Protein AF-A0AAD8RP56-F1 (afdb_monomer)

Solvent-accessible surface area (backbone atoms only — not comparable to full-atom values): 13093 Å² total; per-residue (Å²): 133,79,89,81,84,91,83,83,88,80,90,78,86,81,77,76,90,73,77,86,80,65,98,59,97,65,78,77,67,51,68,39,52,50,50,51,55,50,50,49,55,48,22,74,77,66,72,52,70,67,83,68,51,62,79,43,30,86,64,55,74,69,55,51,44,52,49,52,51,41,43,48,49,50,60,72,70,41,79,78,68,67,79,43,49,61,50,44,40,50,52,47,50,63,56,48,66,86,56,59,68,69,38,55,51,18,52,29,59,72,42,62,29,63,74,69,68,62,69,57,75,80,71,77,66,72,59,92,63,76,65,93,86,70,88,72,68,73,91,65,80,54,76,51,80,92,30,55,55,100,78,88,54,68,60,64,73,73,70,43,88,86,32,73,75,43,38,73,55,49,59,68,69,59,54,51,46,54,50,50,26,51,53,24,51,75,71,65,36,55,69,63,24,50,54,45,48,56,52,36,46,73,72,72,48,81,133

pLDDT: mean 74.87, std 18.57, range [26.27, 95.69]

Sequence (207 aa):
MGNILRSQKKQQQQQKPQEPVDPHGLKPATPAIAALTRDLRSFESSSVVPEGLGQHVTSSKQEQITWYKYMSEAYRTTAPSPRTPAEAAQLVATALNWIPRVDLEGIFEFYNFPTTSLPAASSNHLLTSLPAGVQFVLNTLPVYVNCIGDGDGFTAYVAIRDDPRELANVPQEVYEMLTARTKARIRRDYWSADTLRSTLEKSGYKY

Nearest PDB structures (foldseek):
  7p3q-assembly1_A  TM=6.015E-01  e=2.702E+00  Streptomyces coelicolor A3(2)

Secondary structure (DSSP, 8-state):
----------------------SS--PPPPHHHHHHHHHHHHHHHH-PPPTTGGGT-SS-HHHHHHHHHHHHHHHHH-SSPP-SHHHHHHHHHHHTTTS-HHHHHHHHHHHT--------TTTT---SSPPTT-----S-----GGGB-SSS-B-----TTT-HHHHTTS-HHHHHHHHHHHHHHHTT-HHHHHHHHHHHHHTT---

Foldseek 3Di:
DDDDDDDDDDDDDDDDPDDPPDPDPQDPQDQLNVVLVVQLVVCVVPLAHDPCLVVQAPDDRVVVSVLSVLLNVLQVPDPPHDRALASSLVSSCVSPVPDDPSSSVSSCVVSVRPPPCVVVVPPPPPVVDDPPPDLFDDPDFDFDPVQDDPPDDGDTDDDLPVDVVRVVRDPPVLVVLVVVLVVCVVVVVVVSNVVSQVVCVVVVHDD

Radius of gyration: 28.86 Å; Cα contacts (8 Å, |Δi|>4): 147; chains: 1; bounding box: 99×61×57 Å

Mean predicted aligned error: 18.91 Å

Organism: Lolium multiflorum (NCBI:txid4521)

Structure (mmCIF, N/CA/C/O backbone):
data_AF-A0AAD8RP56-F1
#
_entry.id   AF-A0AAD8RP56-F1
#
loop_
_atom_site.group_PDB
_atom_site.id
_atom_site.type_symbol
_atom_site.label_atom_id
_atom_site.label_alt_id
_atom_site.label_comp_id
_atom_site.label_asym_id
_atom_site.label_entity_id
_atom_site.label_seq_id
_atom_site.pdbx_PDB_ins_code
_atom_site.Cartn_x
_atom_site.Cartn_y
_atom_site.Cartn_z
_atom_site.occupancy
_atom_site.B_iso_or_equiv
_atom_site.auth_seq_id
_atom_site.auth_comp_id
_atom_site.auth_asym_id
_atom_site.auth_atom_id
_atom_site.pdbx_PDB_model_num
ATOM 1 N N . MET A 1 1 ? -72.199 -37.291 29.208 1.00 41.03 1 MET A N 1
ATOM 2 C CA . MET A 1 1 ? -70.930 -37.318 28.450 1.00 41.03 1 MET A CA 1
ATOM 3 C C . MET A 1 1 ? -70.275 -35.948 28.609 1.00 41.03 1 MET A C 1
ATOM 5 O O . MET A 1 1 ? -70.928 -34.986 28.242 1.00 41.03 1 MET A O 1
ATOM 9 N N . GLY A 1 2 ? -69.098 -35.899 29.256 1.00 41.28 2 GLY A N 1
ATOM 10 C CA . GLY A 1 2 ? -68.129 -34.786 29.442 1.00 41.28 2 GLY A CA 1
ATOM 11 C C . GLY A 1 2 ? -68.646 -33.336 29.534 1.00 41.28 2 GLY A C 1
ATOM 12 O O . GLY A 1 2 ? -69.136 -32.813 28.547 1.00 41.28 2 GLY A O 1
ATOM 13 N N . ASN A 1 3 ? -68.625 -32.636 30.680 1.00 31.86 3 ASN A N 1
ATOM 14 C CA . ASN A 1 3 ? -67.461 -32.009 31.356 1.00 31.86 3 ASN A CA 1
ATOM 15 C C . ASN A 1 3 ? -66.572 -31.193 30.377 1.00 31.86 3 ASN A C 1
ATOM 17 O O . ASN A 1 3 ? -66.191 -31.733 29.353 1.00 31.86 3 ASN A O 1
ATOM 21 N N . ILE A 1 4 ? -66.109 -29.952 30.601 1.00 39.09 4 ILE A N 1
ATOM 22 C CA . ILE A 1 4 ? -65.989 -29.091 31.790 1.00 39.09 4 ILE A CA 1
ATOM 23 C C . ILE A 1 4 ? -65.403 -27.719 31.333 1.00 39.09 4 ILE A C 1
ATOM 25 O O . ILE A 1 4 ? -64.655 -27.681 30.364 1.00 39.09 4 ILE A O 1
ATOM 29 N N . LEU A 1 5 ? -65.705 -26.653 32.095 1.00 42.03 5 LEU A N 1
ATOM 30 C CA . LEU A 1 5 ? -65.002 -25.356 32.301 1.00 42.03 5 LEU A CA 1
ATOM 31 C C . LEU A 1 5 ? -64.728 -24.410 31.097 1.00 42.03 5 LEU A C 1
ATOM 33 O O . LEU A 1 5 ? -64.086 -24.772 30.126 1.00 42.03 5 LEU A O 1
ATOM 37 N N . ARG A 1 6 ? -65.244 -23.166 31.074 1.00 38.06 6 ARG A N 1
ATOM 38 C CA . ARG A 1 6 ? -64.941 -21.958 31.900 1.00 38.06 6 ARG A CA 1
ATOM 39 C C . ARG A 1 6 ? -63.588 -21.308 31.546 1.00 38.06 6 ARG A C 1
ATOM 41 O O . ARG A 1 6 ? -62.567 -21.934 31.772 1.00 38.06 6 ARG A O 1
ATOM 48 N N . SER A 1 7 ? -63.615 -20.039 31.099 1.00 40.84 7 SER A N 1
ATOM 49 C CA . SER A 1 7 ? -62.738 -18.892 31.477 1.00 40.84 7 SER A CA 1
ATOM 50 C C . SER A 1 7 ? -62.716 -17.849 30.334 1.00 40.84 7 SER A C 1
ATOM 52 O O . SER A 1 7 ? -62.292 -18.153 29.229 1.00 40.84 7 SER A O 1
ATOM 54 N N . GLN A 1 8 ? -63.414 -16.712 30.430 1.00 38.44 8 GLN A N 1
ATOM 55 C CA . GLN A 1 8 ? -62.940 -15.411 30.946 1.00 38.44 8 GLN A CA 1
ATOM 56 C C . GLN A 1 8 ? -61.656 -14.843 30.298 1.00 38.44 8 GLN A C 1
ATOM 58 O O . GLN A 1 8 ? -60.549 -15.261 30.606 1.00 38.44 8 GLN A O 1
ATOM 63 N N . LYS A 1 9 ? -61.875 -13.781 29.501 1.00 38.38 9 LYS A N 1
ATOM 64 C CA . LYS A 1 9 ? -61.168 -12.481 29.485 1.00 38.38 9 LYS A CA 1
ATOM 65 C C . LYS A 1 9 ? -59.629 -12.480 29.409 1.00 38.38 9 LYS A C 1
ATOM 67 O O . LYS A 1 9 ? -58.958 -12.688 30.413 1.00 38.38 9 LYS A O 1
ATOM 72 N N . LYS A 1 10 ? -59.096 -11.918 28.318 1.00 32.97 10 LYS A N 1
ATOM 73 C CA . LYS A 1 10 ? -58.404 -10.610 28.346 1.00 32.97 10 LYS A CA 1
ATOM 74 C C . LYS A 1 10 ? -58.020 -10.140 26.943 1.00 32.97 10 LYS A C 1
ATOM 76 O O . LYS A 1 10 ? -57.665 -10.932 26.082 1.00 32.97 10 LYS A O 1
ATOM 81 N N . GLN A 1 11 ? -58.104 -8.823 26.777 1.00 40.31 11 GLN A N 1
ATOM 82 C CA . GLN A 1 11 ? -57.548 -8.041 25.678 1.00 40.31 11 GLN A CA 1
ATOM 83 C C . GLN A 1 11 ? -56.113 -8.468 25.349 1.00 40.31 11 GLN A C 1
ATOM 85 O O . GLN A 1 11 ? -55.275 -8.533 26.246 1.00 40.31 11 GLN A O 1
ATOM 90 N N . GLN A 1 12 ? -55.824 -8.641 24.062 1.00 37.81 12 GLN A N 1
ATOM 91 C CA . GLN A 1 12 ? -54.472 -8.516 23.531 1.00 37.81 12 GLN A CA 1
ATOM 92 C C . GLN A 1 12 ? -54.442 -7.335 22.565 1.00 37.81 12 GLN A C 1
ATOM 94 O O . GLN A 1 12 ? -54.841 -7.419 21.408 1.00 37.81 12 GLN A O 1
ATOM 99 N N . GLN A 1 13 ? -53.984 -6.204 23.100 1.00 37.12 13 GLN A N 1
ATOM 100 C CA . GLN A 1 13 ? -53.127 -5.298 22.351 1.00 37.12 13 GLN A CA 1
ATOM 101 C C . GLN A 1 13 ? -51.798 -6.029 22.123 1.00 37.12 13 GLN A C 1
ATOM 103 O O . GLN A 1 13 ? -51.123 -6.373 23.088 1.00 37.12 13 GLN A O 1
ATOM 108 N N . GLN A 1 14 ? -51.418 -6.233 20.865 1.00 36.50 14 GLN A N 1
ATOM 109 C CA . GLN A 1 14 ? -50.040 -6.528 20.464 1.00 36.50 14 GLN A CA 1
ATOM 110 C C . GLN A 1 14 ? -49.659 -5.400 19.491 1.00 36.50 14 GLN A C 1
ATOM 112 O O . GLN A 1 14 ? -50.139 -5.350 18.365 1.00 36.50 14 GLN A O 1
ATOM 117 N N . GLN A 1 15 ? -49.173 -4.269 20.001 1.00 31.55 15 GLN A N 1
ATOM 118 C CA . GLN A 1 15 ? -47.756 -3.983 20.260 1.00 31.55 15 GLN A CA 1
ATOM 119 C C . GLN A 1 15 ? -46.893 -4.101 18.997 1.00 31.55 15 GLN A C 1
ATOM 121 O O . GLN A 1 15 ? -46.341 -5.144 18.664 1.00 31.55 15 GLN A O 1
ATOM 126 N N . LYS A 1 16 ? -46.790 -2.947 18.325 1.00 26.27 16 LYS A N 1
ATOM 127 C CA . LYS A 1 16 ? -45.667 -2.515 17.489 1.00 26.27 16 LYS A CA 1
ATOM 128 C C . LYS A 1 16 ? -44.353 -2.827 18.239 1.00 26.27 16 LYS A C 1
ATOM 130 O O . LYS A 1 16 ? -44.318 -2.539 19.438 1.00 26.27 16 LYS A O 1
ATOM 135 N N . PRO A 1 17 ? -43.308 -3.390 17.604 1.00 30.20 17 PRO A N 1
ATOM 136 C CA . PRO A 1 17 ? -42.043 -3.646 18.286 1.00 30.20 17 PRO A CA 1
ATOM 137 C C . PRO A 1 17 ? -41.517 -2.339 18.875 1.00 30.20 17 PRO A C 1
ATOM 139 O O . PRO A 1 17 ? -41.254 -1.383 18.146 1.00 30.20 17 PRO A O 1
ATOM 142 N N . GLN A 1 18 ? -41.471 -2.280 20.204 1.00 31.70 18 GLN A N 1
ATOM 143 C CA . GLN A 1 18 ? -40.883 -1.170 20.928 1.00 31.70 18 GLN A CA 1
ATOM 144 C C . GLN A 1 18 ? -39.368 -1.304 20.833 1.00 31.70 18 GLN A C 1
ATOM 146 O O . GLN A 1 18 ? -38.808 -2.338 21.196 1.00 31.70 18 GLN A O 1
ATOM 151 N N . GLU A 1 19 ? -38.725 -0.247 20.346 1.00 37.66 19 GLU A N 1
ATOM 152 C CA . GLU A 1 19 ? -37.324 0.020 20.642 1.00 37.66 19 GLU A CA 1
ATOM 153 C C . GLU A 1 19 ? -37.125 -0.029 22.166 1.00 37.66 19 GLU A C 1
ATOM 155 O O . GLU A 1 19 ? -37.878 0.626 22.899 1.00 37.66 19 GLU A O 1
ATOM 160 N N . PRO A 1 20 ? -36.129 -0.772 22.671 1.00 41.91 20 PRO A N 1
ATOM 161 C CA . PRO A 1 20 ? -35.699 -0.620 24.044 1.00 41.91 20 PRO A CA 1
ATOM 162 C C . PRO A 1 20 ? -34.914 0.691 24.135 1.00 41.91 20 PRO A C 1
ATOM 164 O O . PRO A 1 20 ? -33.742 0.775 23.773 1.00 41.91 20 PRO A O 1
ATOM 167 N N . VAL A 1 21 ? -35.605 1.743 24.569 1.00 38.19 21 VAL A N 1
ATOM 168 C CA . VAL A 1 21 ? -34.989 2.990 25.020 1.00 38.19 21 VAL A CA 1
ATOM 169 C C . VAL A 1 21 ? -34.522 2.758 26.453 1.00 38.19 21 VAL A C 1
ATOM 171 O O . VAL A 1 21 ? -35.320 2.802 27.389 1.00 38.19 21 VAL A O 1
ATOM 174 N N . ASP A 1 22 ? -33.231 2.478 26.616 1.00 39.41 22 ASP A N 1
ATOM 175 C CA . ASP A 1 22 ? -32.594 2.420 27.929 1.00 39.41 22 ASP A CA 1
ATOM 176 C C . ASP A 1 22 ? -32.480 3.835 28.550 1.00 39.41 22 ASP A C 1
ATOM 178 O O . ASP A 1 22 ? -32.198 4.801 27.831 1.00 39.41 22 ASP A O 1
ATOM 182 N N . PRO A 1 23 ? -32.642 4.009 29.882 1.00 41.69 23 PRO A N 1
ATOM 183 C CA . PRO A 1 23 ? -32.719 5.325 30.545 1.00 41.69 23 PRO A CA 1
ATOM 184 C C . PRO A 1 23 ? -31.377 6.061 30.707 1.00 41.69 23 PRO A C 1
ATOM 186 O O . PRO A 1 23 ? -31.301 7.085 31.389 1.00 41.69 23 PRO A O 1
ATOM 189 N N . HIS A 1 24 ? -30.305 5.566 30.096 1.00 39.38 24 HIS A N 1
ATOM 190 C CA . HIS A 1 24 ? -28.986 6.187 30.124 1.00 39.38 24 HIS A CA 1
ATOM 191 C C . HIS A 1 24 ? -28.468 6.230 28.690 1.00 39.38 24 HIS A C 1
ATOM 193 O O . HIS A 1 24 ? -28.235 5.180 28.107 1.00 39.38 24 HIS A O 1
ATOM 199 N N . GLY A 1 25 ? -28.333 7.433 28.118 1.00 40.22 25 GLY A N 1
ATOM 200 C CA . GLY A 1 25 ? -28.045 7.709 26.701 1.00 40.22 25 GLY A CA 1
ATOM 201 C C . GLY A 1 25 ? -26.708 7.185 26.157 1.00 40.22 25 GLY A C 1
ATOM 202 O O . GLY A 1 25 ? -25.882 7.952 25.667 1.00 40.22 25 GLY A O 1
ATOM 203 N N . LEU A 1 26 ? -26.508 5.873 26.196 1.00 43.22 26 LEU A N 1
ATOM 204 C CA . LEU A 1 26 ? -25.446 5.138 25.536 1.00 43.22 26 LEU A CA 1
ATOM 205 C C . LEU A 1 26 ? -26.089 4.416 24.354 1.00 43.22 26 LEU A C 1
ATOM 207 O O . LEU A 1 26 ? -26.796 3.429 24.526 1.00 43.22 26 LEU A O 1
ATOM 211 N N . LYS A 1 27 ? -25.874 4.939 23.141 1.00 49.47 27 LYS A N 1
ATOM 212 C CA . LYS A 1 27 ? -26.237 4.227 21.908 1.00 49.47 27 LYS A CA 1
ATOM 213 C C . LYS A 1 27 ? -25.67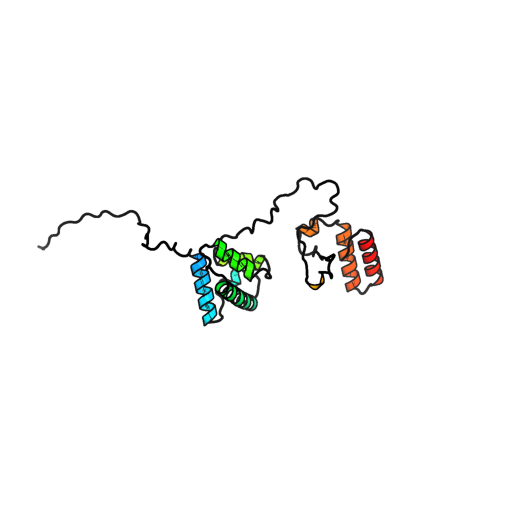0 2.798 21.987 1.00 49.47 27 LYS A C 1
ATOM 215 O O . LYS A 1 27 ? -24.493 2.670 22.341 1.00 49.47 27 LYS A O 1
ATOM 220 N N . PRO A 1 28 ? -26.447 1.748 21.666 1.00 49.16 28 PRO A N 1
ATOM 221 C CA . PRO A 1 28 ? -25.920 0.391 21.638 1.00 49.16 28 PRO A CA 1
ATOM 222 C C . PRO A 1 28 ? -24.724 0.349 20.687 1.00 49.16 28 PRO A C 1
ATOM 224 O O . PRO A 1 28 ? -24.779 0.895 19.581 1.00 49.16 28 PRO A O 1
ATOM 227 N N . ALA A 1 29 ? -23.623 -0.253 21.141 1.00 54.06 29 ALA A N 1
ATOM 228 C CA . ALA A 1 29 ? -22.445 -0.438 20.310 1.00 54.06 29 ALA A CA 1
ATOM 229 C C . ALA A 1 29 ? -22.870 -1.154 19.024 1.00 54.06 29 ALA A C 1
ATOM 231 O O . ALA A 1 29 ? -23.445 -2.243 19.069 1.00 54.06 29 ALA A O 1
ATOM 232 N N . THR A 1 30 ? -22.621 -0.512 17.883 1.00 69.75 30 THR A N 1
ATOM 233 C CA . THR A 1 30 ? -22.960 -1.068 16.569 1.00 69.75 30 THR A CA 1
ATOM 234 C C . THR A 1 30 ? -22.355 -2.478 16.461 1.00 69.75 30 THR A C 1
ATOM 236 O O . THR A 1 30 ? -21.195 -2.643 16.853 1.00 69.75 30 THR A O 1
ATOM 239 N N . PRO A 1 31 ? -23.079 -3.498 15.954 1.00 79.94 31 PRO A N 1
ATOM 240 C CA . PRO A 1 31 ? -22.646 -4.903 15.981 1.00 79.94 31 PRO A CA 1
ATOM 241 C C . PRO A 1 31 ? -21.222 -5.145 15.451 1.00 79.94 31 PRO A C 1
ATOM 243 O O . PRO A 1 31 ? -20.513 -5.988 15.996 1.00 79.94 31 PRO A O 1
ATOM 246 N N . ALA A 1 32 ? -20.775 -4.355 14.469 1.00 80.81 32 ALA A N 1
ATOM 247 C CA . ALA A 1 32 ? -19.405 -4.345 13.947 1.00 80.81 32 ALA A CA 1
ATOM 248 C C . ALA A 1 32 ? -18.335 -4.049 15.023 1.00 80.81 32 ALA A C 1
ATOM 250 O O . ALA A 1 32 ? -17.360 -4.783 15.172 1.00 80.81 32 ALA A O 1
ATOM 251 N N . ILE A 1 33 ? -18.547 -3.009 15.838 1.00 84.06 33 ILE A N 1
ATOM 252 C CA . ILE A 1 33 ? -17.626 -2.611 16.919 1.00 84.06 33 ILE A CA 1
ATOM 253 C C . ILE A 1 33 ? -17.611 -3.680 18.016 1.00 84.06 33 ILE A C 1
ATOM 255 O O . ILE A 1 33 ? -16.560 -4.005 18.569 1.00 84.06 33 ILE A O 1
ATOM 259 N N . ALA A 1 34 ? -18.780 -4.249 18.322 1.00 84.94 34 ALA A N 1
ATOM 260 C CA . ALA A 1 34 ? -18.904 -5.312 19.311 1.00 84.94 34 ALA A CA 1
ATOM 261 C C . ALA A 1 34 ? -18.179 -6.594 18.866 1.00 84.94 34 ALA A C 1
ATOM 263 O O . ALA A 1 34 ? -17.552 -7.248 19.698 1.00 84.94 34 ALA A O 1
ATOM 264 N N . ALA A 1 35 ? -18.232 -6.936 17.573 1.00 86.69 35 ALA A N 1
ATOM 265 C CA . ALA A 1 35 ? -17.484 -8.054 17.002 1.00 86.69 35 ALA A CA 1
ATOM 266 C C . ALA A 1 35 ? -15.971 -7.839 17.120 1.00 86.69 35 ALA A C 1
ATOM 268 O O . ALA A 1 35 ? -15.295 -8.666 17.725 1.00 86.69 35 ALA A O 1
ATOM 269 N N . LEU A 1 36 ? -15.463 -6.686 16.674 1.00 87.19 36 LEU A N 1
ATOM 270 C CA . LEU A 1 36 ? -14.040 -6.362 16.787 1.00 87.19 36 LEU A CA 1
ATOM 271 C C . LEU A 1 36 ? -13.556 -6.368 18.244 1.00 87.19 36 LEU A C 1
ATOM 273 O O . LEU A 1 36 ? -12.534 -6.966 18.563 1.00 87.19 36 LEU A O 1
ATOM 277 N N . THR A 1 37 ? -14.310 -5.754 19.156 1.00 87.19 37 THR A N 1
ATOM 278 C CA . THR A 1 37 ? -13.936 -5.701 20.580 1.00 87.19 37 THR A CA 1
ATOM 279 C C . THR A 1 37 ? -13.903 -7.095 21.214 1.00 87.19 37 THR A C 1
ATOM 281 O O . THR A 1 37 ? -13.049 -7.382 22.054 1.00 87.19 37 THR A O 1
ATOM 284 N N . ARG A 1 38 ? -14.832 -7.976 20.822 1.00 87.88 38 ARG A N 1
ATOM 285 C CA . ARG A 1 38 ? -14.864 -9.372 21.274 1.00 87.88 38 ARG A CA 1
ATOM 286 C C . ARG A 1 38 ? -13.629 -10.126 20.797 1.00 87.88 38 ARG A C 1
ATOM 288 O O . ARG A 1 38 ? -13.004 -10.815 21.600 1.00 87.88 38 ARG A O 1
ATOM 295 N N . ASP A 1 39 ? -13.274 -9.961 19.531 1.00 89.44 39 ASP A N 1
ATOM 296 C CA . ASP A 1 39 ? -12.161 -10.676 18.915 1.00 89.44 39 ASP A CA 1
ATOM 297 C C . ASP A 1 39 ? -10.814 -10.173 19.445 1.00 89.44 39 ASP A C 1
ATOM 299 O O . ASP A 1 39 ? -9.946 -10.987 19.749 1.00 89.44 39 ASP A O 1
ATOM 303 N N . LEU A 1 40 ? -10.662 -8.863 19.680 1.00 88.88 40 LEU A N 1
ATOM 304 C CA . LEU A 1 40 ? -9.487 -8.297 20.355 1.00 88.88 40 LEU A CA 1
ATOM 305 C C . LEU A 1 40 ? -9.331 -8.849 21.779 1.00 88.88 40 LEU A C 1
ATOM 307 O O . LEU A 1 40 ? -8.240 -9.266 22.159 1.00 88.88 40 LEU A O 1
ATOM 311 N N . ARG A 1 41 ? -10.420 -8.934 22.553 1.00 87.25 41 ARG A N 1
ATOM 312 C CA . ARG A 1 41 ? -10.391 -9.523 23.904 1.00 87.25 41 ARG A CA 1
ATOM 313 C C . ARG A 1 41 ? -10.060 -11.017 23.878 1.00 87.25 41 ARG A C 1
ATOM 315 O O . ARG A 1 41 ? -9.305 -11.501 24.716 1.00 87.25 41 ARG A O 1
ATOM 322 N N . SER A 1 42 ? -10.630 -11.755 22.926 1.00 87.12 42 SER A N 1
ATOM 323 C CA . SER A 1 42 ? -10.320 -13.173 22.722 1.00 87.12 42 SER A CA 1
ATOM 324 C C . SER A 1 42 ? -8.843 -13.364 22.371 1.00 87.12 42 SER A C 1
ATOM 326 O O . SER A 1 42 ? -8.180 -14.254 22.908 1.00 87.12 42 SER A O 1
ATOM 328 N N . PHE A 1 43 ? -8.304 -12.489 21.523 1.00 89.69 43 PHE A N 1
ATOM 329 C CA . PHE A 1 43 ? -6.900 -12.483 21.141 1.00 89.69 43 PHE A CA 1
ATOM 330 C C . PHE A 1 43 ? -5.973 -12.164 22.320 1.00 89.69 43 PHE A C 1
ATOM 332 O O . PHE A 1 43 ? -4.966 -12.840 22.481 1.00 89.69 43 PHE A O 1
ATOM 339 N N . GLU A 1 44 ? -6.313 -11.220 23.200 1.00 85.44 44 GLU A N 1
ATOM 340 C CA . GLU A 1 44 ? -5.513 -10.959 24.409 1.00 85.44 44 GLU A CA 1
ATOM 341 C C . GLU A 1 44 ? -5.388 -12.201 25.306 1.00 85.44 44 GLU A C 1
ATOM 343 O O . GLU A 1 44 ? -4.338 -12.434 25.901 1.00 85.44 44 GLU A O 1
ATOM 348 N N . SER A 1 45 ? -6.436 -13.029 25.372 1.00 83.50 45 SER A N 1
ATOM 349 C CA . SER A 1 45 ? -6.431 -14.247 26.187 1.00 83.50 45 SER A CA 1
ATOM 350 C C . SER A 1 45 ? -5.788 -15.457 25.505 1.00 83.50 45 SER A C 1
ATOM 352 O O . SER A 1 45 ? -5.273 -16.327 26.203 1.00 83.50 45 SER A O 1
ATOM 354 N N . SER A 1 46 ? -5.871 -15.572 24.177 1.00 85.62 46 SER A N 1
ATOM 355 C CA . SER A 1 46 ? -5.503 -16.797 23.441 1.00 85.62 46 SER A CA 1
ATOM 356 C C . SER A 1 46 ? -4.374 -16.609 22.427 1.00 85.62 46 SER A C 1
ATOM 358 O O . SER A 1 46 ? -3.782 -17.585 21.979 1.00 85.62 46 SER A O 1
ATOM 360 N N . SER A 1 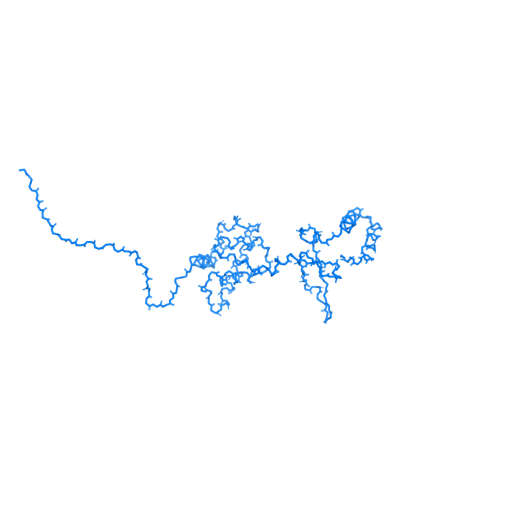47 ? -4.070 -15.366 22.049 1.00 82.69 47 SER A N 1
ATOM 361 C CA . SER A 1 47 ? -3.224 -15.000 20.903 1.00 82.69 47 SER A CA 1
ATOM 362 C C . SER A 1 47 ? -3.659 -15.642 19.575 1.00 82.69 47 SER A C 1
ATOM 364 O O . SER A 1 47 ? -2.854 -15.774 18.652 1.00 82.69 47 SER A O 1
ATOM 366 N N . VAL A 1 48 ? -4.932 -16.037 19.459 1.00 82.94 48 VAL A N 1
ATOM 367 C CA . VAL A 1 48 ? -5.513 -16.629 18.249 1.00 82.94 48 VAL A CA 1
ATOM 368 C C . VAL A 1 48 ? -6.349 -15.587 17.513 1.00 82.94 48 VAL A C 1
ATOM 370 O O . VAL A 1 48 ? -7.198 -14.925 18.107 1.00 82.94 48 VAL A O 1
ATOM 373 N N . VAL A 1 49 ? -6.105 -15.453 16.208 1.00 88.44 49 VAL A N 1
ATOM 374 C CA . VAL A 1 49 ? -6.903 -14.608 15.306 1.00 88.44 49 VAL A CA 1
ATOM 375 C C . VAL A 1 49 ? -8.151 -15.354 14.805 1.00 88.44 49 VAL A C 1
ATOM 377 O O . VAL A 1 49 ? -8.103 -16.582 14.687 1.00 88.44 49 VAL A O 1
ATOM 380 N N . PRO A 1 50 ? -9.258 -14.656 14.487 1.00 86.81 50 PRO A N 1
ATOM 381 C CA . PRO A 1 50 ? -10.484 -15.265 13.973 1.00 86.81 50 PRO A CA 1
ATOM 382 C C . PRO A 1 50 ? -10.256 -16.070 12.691 1.00 86.81 50 PRO A C 1
ATOM 384 O O . PRO A 1 50 ? -9.624 -15.594 11.750 1.00 86.81 50 PRO A O 1
ATOM 387 N N . GLU A 1 51 ? -10.817 -17.281 12.628 1.00 79.81 51 GLU A N 1
ATOM 388 C CA . GLU A 1 51 ? -10.598 -18.217 11.512 1.00 79.81 51 GLU A CA 1
ATOM 389 C C . GLU A 1 51 ? -11.108 -17.698 10.160 1.00 79.81 51 GLU A C 1
ATOM 391 O O . GLU A 1 51 ? -10.556 -18.047 9.118 1.00 79.81 51 GLU A O 1
ATOM 396 N N . GLY A 1 52 ? -12.129 -16.838 10.169 1.00 81.81 52 GLY A N 1
ATOM 397 C CA . GLY A 1 52 ? -12.693 -16.254 8.952 1.00 81.81 52 GLY A CA 1
ATOM 398 C C . GLY A 1 52 ? -11.845 -15.138 8.34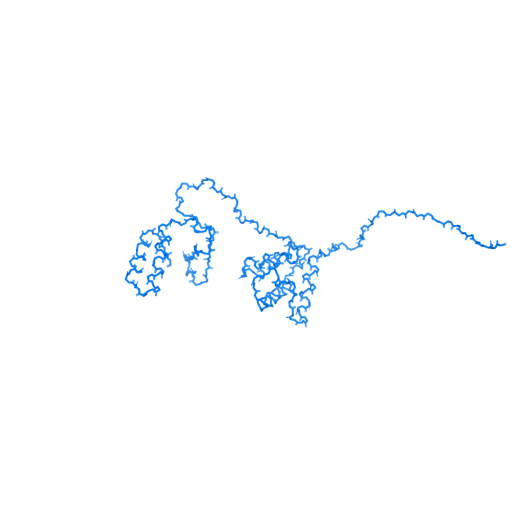3 1.00 81.81 52 GLY A C 1
ATOM 399 O O . GLY A 1 52 ? -11.972 -14.882 7.151 1.00 81.81 52 GLY A O 1
ATOM 400 N N . LEU A 1 53 ? -10.945 -14.505 9.107 1.00 86.00 53 LEU A N 1
ATOM 401 C CA . LEU A 1 53 ? -10.203 -13.336 8.624 1.00 86.00 53 LEU A CA 1
ATOM 402 C C . LEU A 1 53 ? -9.306 -13.673 7.429 1.00 86.00 53 LEU A C 1
ATOM 404 O O . LEU A 1 53 ? -9.245 -12.911 6.470 1.00 86.00 53 LEU A O 1
ATOM 408 N N . GLY A 1 54 ? -8.670 -14.847 7.454 1.00 83.44 54 GLY A N 1
ATOM 409 C CA . GLY A 1 54 ? -7.809 -15.325 6.371 1.00 83.44 54 GLY A CA 1
ATOM 410 C C . GLY A 1 54 ? -8.514 -15.535 5.027 1.00 83.44 54 GLY A C 1
ATOM 411 O O . GLY A 1 54 ? -7.834 -15.710 4.027 1.00 83.44 54 GLY A O 1
ATOM 412 N N . GLN A 1 55 ? -9.851 -15.525 4.981 1.00 86.25 55 GLN A N 1
ATOM 413 C CA . GLN A 1 55 ? -10.608 -15.589 3.723 1.00 86.25 55 GLN A CA 1
ATOM 414 C C . GLN A 1 55 ? -10.735 -14.219 3.047 1.00 86.25 55 GLN A C 1
ATOM 416 O O . GLN A 1 55 ? -11.006 -14.154 1.852 1.00 86.25 55 GLN A O 1
ATOM 421 N N . HIS A 1 56 ? -10.534 -13.141 3.807 1.00 84.25 56 HIS A N 1
ATOM 422 C CA . HIS A 1 56 ? -10.651 -11.765 3.330 1.00 84.25 56 HIS A CA 1
ATOM 423 C C . HIS A 1 56 ? -9.295 -11.113 3.052 1.00 84.25 56 HIS A C 1
ATOM 425 O O . HIS A 1 56 ? -9.244 -10.058 2.432 1.00 84.25 56 HIS A O 1
ATOM 431 N N . VAL A 1 57 ? -8.194 -11.714 3.509 1.00 87.00 57 VAL A N 1
ATOM 432 C CA . VAL A 1 57 ? -6.849 -11.135 3.404 1.00 87.00 57 VAL A CA 1
ATOM 433 C C . VAL A 1 57 ? -5.897 -12.091 2.695 1.00 87.00 57 VAL A C 1
ATOM 435 O O . VAL A 1 57 ? -6.017 -13.309 2.790 1.00 87.00 57 VAL A O 1
ATOM 438 N N . THR A 1 58 ? -4.930 -11.527 1.985 1.00 82.94 58 THR A 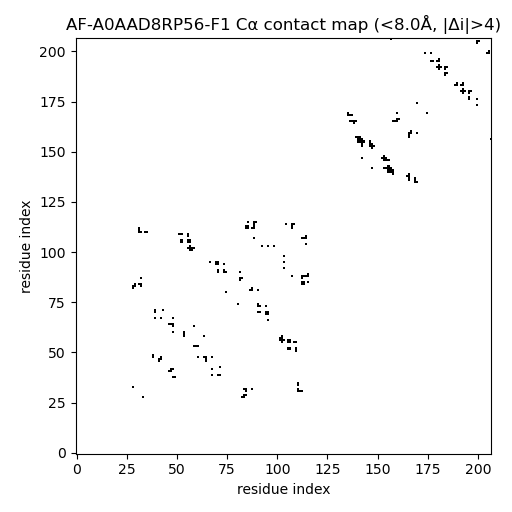N 1
ATOM 439 C CA . THR A 1 58 ? -3.876 -12.251 1.262 1.00 82.94 58 THR A CA 1
ATOM 440 C C . THR A 1 58 ? -2.660 -12.566 2.132 1.00 82.94 58 THR A C 1
ATOM 442 O O . THR A 1 58 ? -1.893 -13.476 1.814 1.00 82.94 58 THR A O 1
ATOM 445 N N . SER A 1 59 ? -2.500 -11.848 3.245 1.00 84.44 59 SER A N 1
ATOM 446 C CA . SER A 1 59 ? -1.414 -12.052 4.204 1.00 84.44 59 SER A CA 1
ATOM 447 C C . SER A 1 59 ? -1.568 -13.307 5.069 1.00 84.44 59 SER A C 1
ATOM 449 O O . SER A 1 59 ? -2.661 -13.800 5.373 1.00 84.44 59 SER A O 1
ATOM 451 N N . SER A 1 60 ? -0.426 -13.801 5.535 1.00 85.94 60 SER A N 1
ATOM 452 C CA . SER A 1 60 ? -0.295 -14.990 6.367 1.00 85.94 60 SER A CA 1
ATOM 453 C C . SER A 1 60 ? -0.923 -14.832 7.757 1.00 85.94 60 SER A C 1
ATOM 455 O O . SER A 1 60 ? -1.079 -13.737 8.301 1.00 85.94 60 SER A O 1
ATOM 457 N N . LYS A 1 61 ? -1.206 -15.965 8.410 1.00 85.69 61 LYS A N 1
ATOM 458 C CA . LYS A 1 61 ? -1.730 -15.992 9.788 1.00 85.69 61 LYS A CA 1
ATOM 459 C C . LYS A 1 61 ? -0.795 -15.309 10.802 1.00 85.69 61 LYS A C 1
ATOM 461 O O . LYS A 1 61 ? -1.263 -14.768 11.799 1.00 85.69 61 LYS A O 1
ATOM 466 N N . GLN A 1 62 ? 0.515 -15.303 10.550 1.00 83.25 62 GLN A N 1
ATOM 467 C CA . GLN A 1 62 ? 1.498 -14.651 11.421 1.00 83.25 62 GLN A CA 1
ATOM 468 C C . GLN A 1 62 ? 1.434 -13.117 11.325 1.00 83.25 62 GLN A C 1
ATOM 470 O O . GLN A 1 62 ? 1.570 -12.418 12.333 1.00 83.25 62 GLN A O 1
ATOM 475 N N . GLU A 1 63 ? 1.194 -12.589 10.126 1.00 85.38 63 GLU A N 1
ATOM 476 C CA . GLU A 1 63 ? 0.962 -11.158 9.910 1.00 85.38 63 GLU A CA 1
ATOM 477 C C . GLU A 1 63 ? -0.345 -10.732 10.574 1.00 85.38 63 GLU A C 1
ATOM 479 O O . GLU A 1 63 ? -0.349 -9.763 11.327 1.00 85.38 63 GLU A O 1
ATOM 484 N N . GLN A 1 64 ? -1.404 -11.537 10.443 1.00 89.25 64 GLN A N 1
ATOM 485 C CA . GLN A 1 64 ? -2.674 -11.303 11.136 1.00 89.25 64 GLN A CA 1
ATOM 486 C C . GLN A 1 64 ? -2.495 -11.213 12.661 1.00 89.25 64 GLN A C 1
ATOM 488 O O . GLN A 1 64 ? -3.020 -10.298 13.290 1.00 89.25 64 GLN A O 1
ATOM 493 N N . ILE A 1 65 ? -1.707 -12.105 13.276 1.00 88.94 65 ILE A N 1
ATOM 494 C CA . ILE A 1 65 ? -1.386 -12.029 14.716 1.00 88.94 65 ILE A CA 1
ATOM 495 C C . ILE A 1 65 ? -0.694 -10.703 15.052 1.00 88.94 65 ILE A C 1
ATOM 497 O O . ILE A 1 65 ? -0.997 -10.079 16.069 1.00 88.94 65 ILE A O 1
ATOM 501 N N . THR A 1 66 ? 0.237 -10.264 14.205 1.00 88.56 66 THR A N 1
ATOM 502 C CA . THR A 1 66 ? 0.919 -8.975 14.367 1.00 88.56 66 THR A CA 1
ATOM 503 C C . THR A 1 66 ? -0.079 -7.819 14.300 1.00 88.56 66 THR A C 1
ATOM 505 O O . THR A 1 66 ? -0.055 -6.954 15.173 1.00 88.56 66 THR A O 1
ATOM 508 N N . TRP A 1 67 ? -1.017 -7.832 13.352 1.00 92.25 67 TRP A N 1
ATOM 509 C CA . TRP A 1 67 ? -2.053 -6.803 13.237 1.00 92.25 67 TRP A CA 1
ATOM 510 C C . TRP A 1 67 ? -2.926 -6.712 14.487 1.00 92.25 67 TRP A C 1
ATOM 512 O O . TRP A 1 67 ? -3.154 -5.613 14.982 1.00 92.25 67 TRP A O 1
ATOM 522 N N . TYR A 1 68 ? -3.351 -7.845 15.055 1.00 91.19 68 TYR A N 1
ATOM 523 C CA . TYR A 1 68 ? -4.174 -7.850 16.271 1.00 91.19 68 TYR A CA 1
ATOM 524 C C . TYR A 1 68 ? -3.439 -7.275 17.479 1.00 91.19 68 TYR A C 1
ATOM 526 O O . TYR A 1 68 ? -4.063 -6.595 18.293 1.00 91.19 68 TYR A O 1
ATOM 534 N N . LYS A 1 69 ? -2.116 -7.471 17.577 1.00 90.19 69 LYS A N 1
ATOM 535 C CA . LYS A 1 69 ? -1.302 -6.808 18.607 1.00 90.19 69 LYS A CA 1
ATOM 536 C C . LYS A 1 69 ? -1.380 -5.289 18.462 1.00 90.19 69 LYS A C 1
ATOM 538 O O . LYS A 1 69 ? -1.776 -4.621 19.413 1.00 90.19 69 LYS A O 1
ATOM 543 N N . TYR A 1 70 ? -1.109 -4.758 17.271 1.00 89.00 70 TYR A N 1
ATOM 544 C CA . TYR A 1 70 ? -1.148 -3.312 17.029 1.00 89.00 70 TYR A CA 1
ATOM 545 C C . TYR A 1 70 ? -2.551 -2.718 17.165 1.00 89.00 70 TYR A C 1
ATOM 547 O O . TYR A 1 70 ? -2.715 -1.651 17.750 1.00 89.00 70 TYR A O 1
ATOM 555 N N . MET A 1 71 ? -3.581 -3.416 16.685 1.00 90.38 71 MET A N 1
ATOM 556 C CA . MET A 1 71 ? -4.971 -3.004 16.872 1.00 90.38 71 MET A CA 1
ATOM 557 C C . MET A 1 71 ? -5.328 -2.957 18.360 1.00 90.38 71 MET A C 1
ATOM 559 O O . MET A 1 71 ? -5.873 -1.957 18.813 1.00 90.38 71 MET A O 1
ATOM 563 N N . SER A 1 72 ? -4.984 -3.987 19.143 1.00 88.25 72 SER A N 1
ATOM 564 C CA . SER A 1 72 ? -5.246 -3.996 20.590 1.00 88.25 72 SER A CA 1
ATOM 565 C C . SER A 1 72 ? -4.542 -2.843 21.310 1.00 8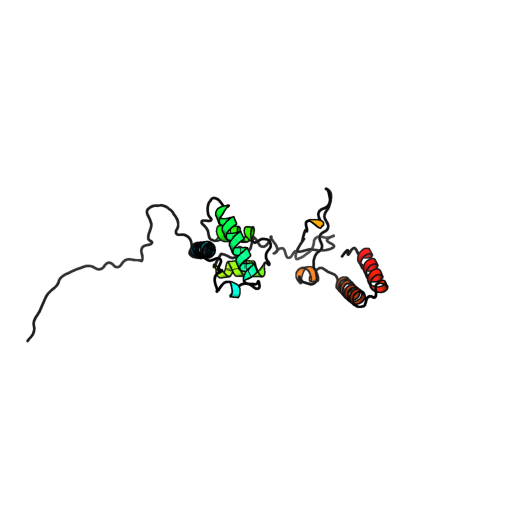8.25 72 SER A C 1
ATOM 567 O O . SER A 1 72 ? -5.150 -2.161 22.134 1.00 88.25 72 SER A O 1
ATOM 569 N N . GLU A 1 73 ? -3.293 -2.555 20.944 1.00 87.94 73 GLU A N 1
ATOM 570 C CA . GLU A 1 73 ? -2.527 -1.442 21.497 1.00 87.94 73 GLU A CA 1
ATOM 571 C C . GLU A 1 73 ? -3.163 -0.093 21.143 1.00 87.94 73 GLU A C 1
ATOM 573 O O . GLU A 1 73 ? -3.398 0.727 22.031 1.00 87.94 73 GLU A O 1
ATOM 578 N N . ALA A 1 74 ? -3.539 0.111 19.880 1.00 87.00 74 ALA A N 1
ATOM 579 C CA . ALA A 1 74 ? -4.218 1.320 19.424 1.00 87.00 74 ALA A CA 1
ATOM 580 C C . ALA A 1 74 ? -5.568 1.540 20.131 1.00 87.00 74 ALA A C 1
ATOM 582 O O . ALA A 1 74 ? -5.912 2.666 20.492 1.00 87.00 74 ALA A O 1
ATOM 583 N N . TYR A 1 75 ? -6.323 0.469 20.395 1.00 85.31 75 TYR A N 1
ATOM 584 C CA . TYR A 1 75 ? -7.567 0.537 21.168 1.00 85.31 75 TYR A CA 1
ATOM 585 C C . TYR A 1 75 ? -7.340 0.939 22.629 1.00 85.31 75 TYR A C 1
ATOM 587 O O . TYR A 1 75 ? -8.189 1.607 23.216 1.00 85.31 75 TYR A O 1
ATOM 595 N N . ARG A 1 76 ? -6.202 0.564 23.223 1.00 84.25 76 ARG A N 1
ATOM 596 C CA . ARG A 1 76 ? -5.845 0.939 24.601 1.00 84.25 76 ARG A CA 1
ATOM 597 C C . ARG A 1 76 ? -5.329 2.370 24.708 1.00 84.25 76 ARG A C 1
ATOM 599 O O . ARG A 1 76 ? -5.538 3.005 25.739 1.00 84.25 76 ARG A O 1
ATOM 606 N N . THR A 1 77 ? -4.650 2.867 23.678 1.00 82.44 77 THR A N 1
ATOM 607 C CA . THR A 1 77 ? -4.086 4.225 23.651 1.00 82.44 77 THR A CA 1
ATOM 608 C C . THR A 1 77 ? -5.098 5.281 23.211 1.00 82.44 77 THR A C 1
ATOM 610 O O . THR A 1 77 ? -4.963 6.447 23.581 1.00 82.44 77 THR A O 1
ATOM 613 N N . THR A 1 78 ? -6.140 4.893 22.473 1.00 77.00 78 THR A N 1
ATOM 614 C CA . THR A 1 78 ? -7.174 5.823 22.009 1.00 77.00 78 THR A CA 1
ATOM 615 C C . THR A 1 78 ? -8.209 6.100 23.102 1.00 77.00 78 THR A C 1
ATOM 617 O O . THR A 1 78 ? -9.033 5.250 23.438 1.00 77.00 78 THR A O 1
ATOM 620 N N . ALA A 1 79 ? -8.212 7.330 23.623 1.00 69.62 79 ALA A N 1
ATOM 621 C CA . ALA A 1 79 ? -9.268 7.859 24.481 1.00 69.62 79 ALA A CA 1
ATOM 622 C C . ALA A 1 79 ? -9.909 9.092 23.816 1.00 69.62 79 ALA A C 1
ATOM 624 O O . ALA A 1 79 ? -9.179 10.022 23.469 1.00 69.62 79 ALA A O 1
ATOM 625 N N . PRO A 1 80 ? -11.247 9.163 23.664 1.00 65.81 80 PRO A N 1
ATOM 626 C CA . PRO A 1 80 ? -12.273 8.186 24.051 1.00 65.81 80 PRO A CA 1
ATOM 627 C C . PRO A 1 80 ? -12.368 6.974 23.103 1.00 65.81 80 PRO A C 1
ATOM 629 O O . PRO A 1 80 ? -12.090 7.086 21.915 1.00 65.81 80 PRO A O 1
ATOM 632 N N . SER A 1 81 ? -12.817 5.827 23.635 1.00 71.88 81 SER A N 1
ATOM 633 C CA . SER A 1 81 ? -13.059 4.599 22.854 1.00 71.88 81 SER A CA 1
ATOM 634 C C . SER A 1 81 ? -13.995 4.874 21.669 1.00 71.88 81 SER A C 1
ATOM 636 O O . SER A 1 81 ? -15.004 5.560 21.872 1.00 71.88 81 SER A O 1
ATOM 638 N N . PRO A 1 82 ? -13.727 4.308 20.476 1.00 77.00 82 PRO A N 1
ATOM 639 C CA . PRO A 1 82 ? -14.534 4.554 19.286 1.00 77.00 82 PRO A CA 1
ATOM 640 C C . PRO A 1 82 ? -15.992 4.156 19.530 1.00 77.00 82 PRO A C 1
ATOM 642 O O . PRO A 1 82 ? -16.294 3.029 19.933 1.00 77.00 82 PRO A O 1
ATOM 645 N N . ARG A 1 83 ? -16.904 5.106 19.313 1.00 75.56 83 ARG A N 1
ATOM 646 C CA . ARG A 1 83 ? -18.353 4.941 19.522 1.00 75.56 83 ARG A CA 1
ATOM 647 C C . ARG A 1 83 ? -19.095 4.678 18.221 1.00 75.56 83 ARG A C 1
ATOM 649 O O . ARG A 1 83 ? -20.251 4.257 18.251 1.00 75.56 83 ARG A O 1
ATOM 656 N N . THR A 1 84 ? -18.443 4.920 17.087 1.00 81.25 84 THR A N 1
ATOM 657 C CA . THR A 1 84 ? -19.012 4.714 15.757 1.00 81.25 84 THR A CA 1
ATOM 658 C C . THR A 1 84 ? -18.175 3.726 14.936 1.00 81.25 84 THR A C 1
ATOM 660 O O . THR A 1 84 ? -16.962 3.632 15.132 1.00 81.25 84 THR A O 1
ATOM 663 N N . PRO A 1 85 ? -18.793 2.977 14.001 1.00 79.12 85 PRO A N 1
ATOM 664 C CA . PRO A 1 85 ? -18.057 2.091 13.098 1.00 79.12 85 PRO A CA 1
ATOM 665 C C . PRO A 1 85 ? -17.005 2.836 12.272 1.00 79.12 85 PRO A C 1
ATOM 667 O O . PRO A 1 85 ? -15.958 2.277 11.980 1.00 79.12 85 PRO A O 1
ATOM 670 N N . ALA A 1 86 ? -17.270 4.101 11.931 1.00 79.56 86 ALA A N 1
ATOM 671 C CA . ALA A 1 86 ? -16.338 4.953 11.202 1.00 79.56 86 ALA A CA 1
ATOM 672 C C . ALA A 1 86 ? -15.097 5.308 12.040 1.00 79.56 86 ALA A C 1
ATOM 674 O O . ALA A 1 86 ? -13.980 5.217 11.541 1.00 79.56 86 ALA A O 1
ATOM 675 N N . GLU A 1 87 ? -15.269 5.651 13.322 1.00 82.31 87 GLU A N 1
ATOM 676 C CA . GLU A 1 87 ? -14.144 5.877 14.244 1.00 82.31 87 GLU A CA 1
ATOM 677 C C . GLU A 1 87 ? -13.322 4.601 14.457 1.00 82.31 87 GLU A C 1
ATOM 679 O O . GLU A 1 87 ? -12.094 4.647 14.440 1.00 82.31 87 GLU A O 1
ATOM 684 N N . ALA A 1 88 ? -13.990 3.453 14.613 1.00 85.25 88 ALA A N 1
ATOM 685 C CA . ALA A 1 88 ? -13.332 2.154 14.744 1.00 85.25 88 ALA A CA 1
ATOM 686 C C . ALA A 1 88 ? -12.522 1.800 13.487 1.00 85.25 88 ALA A C 1
ATOM 688 O O . ALA A 1 88 ? -11.365 1.395 13.599 1.00 85.25 88 ALA A O 1
ATOM 689 N N . ALA A 1 89 ? -13.096 2.010 12.299 1.00 85.88 89 ALA A N 1
ATOM 690 C CA . ALA A 1 89 ? -12.408 1.821 11.026 1.00 85.88 89 ALA A CA 1
ATOM 691 C C . ALA A 1 89 ? -11.193 2.749 10.897 1.00 85.88 89 ALA A C 1
ATOM 693 O O . ALA A 1 89 ? -10.121 2.300 10.503 1.00 85.88 89 ALA A O 1
ATOM 694 N N . GLN A 1 90 ? -11.327 4.021 11.287 1.00 85.69 90 GLN A N 1
ATOM 695 C CA . GLN A 1 90 ? -10.235 4.994 11.246 1.00 85.69 90 GLN A CA 1
ATOM 696 C C . GLN A 1 90 ? -9.090 4.620 12.195 1.00 85.69 90 GLN A C 1
ATOM 698 O O . GLN A 1 90 ? -7.919 4.755 11.834 1.00 85.69 90 GLN A O 1
ATOM 703 N N . LEU A 1 91 ? -9.409 4.126 13.393 1.00 88.38 91 LEU A N 1
ATOM 704 C CA . LEU A 1 91 ? -8.418 3.637 14.349 1.00 88.38 91 LEU A CA 1
ATOM 705 C C . LEU A 1 91 ? -7.647 2.451 13.760 1.00 88.38 91 LEU A C 1
ATOM 707 O O . LEU A 1 91 ? -6.418 2.467 13.760 1.00 88.38 91 LEU A O 1
ATOM 711 N N . VAL A 1 92 ? -8.352 1.469 13.187 1.00 88.75 92 VAL A N 1
ATOM 712 C CA . VAL A 1 92 ? -7.729 0.309 12.526 1.00 88.75 92 VAL A CA 1
ATOM 713 C C . VAL A 1 92 ? -6.879 0.741 11.326 1.00 88.75 92 VAL A C 1
ATOM 715 O O . VAL A 1 92 ? -5.736 0.306 11.213 1.00 88.75 92 VAL A O 1
ATOM 718 N N . ALA A 1 93 ? -7.380 1.653 10.484 1.00 85.94 93 ALA A N 1
ATOM 719 C CA . ALA A 1 93 ? -6.641 2.216 9.350 1.00 85.94 93 ALA A CA 1
ATOM 720 C C . ALA A 1 93 ? -5.335 2.888 9.786 1.00 85.94 93 ALA A C 1
ATOM 722 O O . ALA A 1 93 ? -4.309 2.757 9.126 1.00 85.94 93 ALA A O 1
ATOM 723 N N . THR A 1 94 ? -5.377 3.610 10.906 1.00 85.31 94 THR A N 1
ATOM 724 C CA . THR A 1 94 ? -4.213 4.320 11.444 1.00 85.31 94 THR A CA 1
ATOM 725 C C . THR A 1 94 ? -3.209 3.340 12.050 1.00 85.31 94 THR A C 1
ATOM 727 O O . THR A 1 94 ? -2.015 3.451 11.786 1.00 85.31 94 THR A O 1
ATOM 730 N N . ALA A 1 95 ? -3.683 2.354 12.816 1.00 88.62 95 ALA A N 1
ATOM 731 C CA . ALA A 1 95 ? -2.844 1.339 13.455 1.00 88.62 95 ALA A CA 1
ATOM 732 C C . ALA A 1 95 ? -2.129 0.428 12.442 1.00 88.62 95 ALA A C 1
ATOM 734 O O . ALA A 1 95 ? -1.020 -0.042 12.697 1.00 88.62 95 ALA A O 1
ATOM 735 N N . LEU A 1 96 ? -2.766 0.183 11.295 1.00 89.94 96 LEU A N 1
ATOM 736 C CA . LEU A 1 96 ? -2.287 -0.718 10.249 1.00 89.94 96 LEU A CA 1
ATOM 737 C C . LEU A 1 96 ? -1.924 0.023 8.955 1.00 89.94 96 LEU A C 1
ATOM 739 O O . LEU A 1 96 ? -1.980 -0.554 7.878 1.00 89.94 96 LEU A O 1
ATOM 743 N N . ASN A 1 97 ? -1.526 1.295 9.028 1.00 85.88 97 ASN A N 1
ATOM 744 C CA . ASN A 1 97 ? -1.236 2.109 7.837 1.00 85.88 97 ASN A CA 1
ATOM 745 C C . ASN A 1 97 ? -0.081 1.585 6.949 1.00 85.88 97 ASN A C 1
ATOM 747 O O . ASN A 1 97 ? 0.118 2.081 5.842 1.00 85.88 97 ASN A O 1
ATOM 751 N N . TRP A 1 98 ? 0.678 0.606 7.442 1.00 80.81 98 TRP A N 1
ATOM 752 C CA . TRP A 1 98 ? 1.844 -0.001 6.810 1.00 80.81 98 TRP A CA 1
ATOM 753 C C . TRP A 1 98 ? 1.533 -1.323 6.092 1.00 80.81 98 TRP A C 1
ATOM 755 O O . TRP A 1 98 ? 2.417 -1.862 5.426 1.00 80.81 98 TRP A O 1
ATOM 765 N N . ILE A 1 99 ? 0.313 -1.862 6.224 1.00 85.56 99 ILE A N 1
ATOM 766 C CA . ILE A 1 99 ? -0.086 -3.119 5.569 1.00 85.56 99 ILE A CA 1
ATOM 767 C C . ILE A 1 99 ? -0.585 -2.860 4.135 1.00 85.56 99 ILE A C 1
ATOM 769 O O . ILE A 1 99 ? -1.011 -1.742 3.822 1.00 85.56 99 ILE A O 1
ATOM 773 N N . PRO A 1 100 ? -0.583 -3.872 3.246 1.00 82.69 100 PRO A N 1
ATOM 774 C CA . PRO A 1 100 ? -1.153 -3.736 1.910 1.00 82.69 100 PRO A CA 1
ATOM 775 C C . PRO A 1 100 ? -2.630 -3.325 1.951 1.00 82.69 100 PRO A C 1
ATOM 777 O O . PRO A 1 100 ? -3.417 -3.847 2.738 1.00 82.69 100 PRO A O 1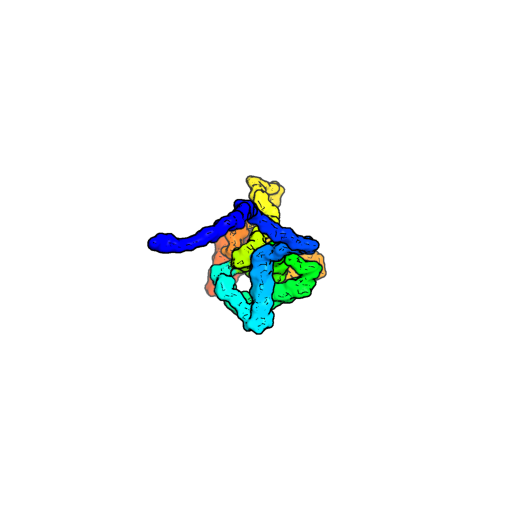
ATOM 780 N N . ARG A 1 101 ? -3.038 -2.427 1.045 1.00 82.31 101 ARG A N 1
ATOM 781 C CA . ARG A 1 101 ? -4.424 -1.926 0.971 1.00 82.31 101 ARG A CA 1
ATOM 782 C C . ARG A 1 101 ? -5.459 -3.047 0.834 1.00 82.31 101 ARG A C 1
ATOM 784 O O . ARG A 1 101 ? -6.503 -2.968 1.464 1.00 82.31 101 ARG A O 1
ATOM 791 N N . VAL A 1 102 ? -5.142 -4.075 0.050 1.00 81.50 102 VAL A N 1
ATOM 792 C CA . VAL A 1 102 ? -5.982 -5.268 -0.153 1.00 81.50 102 VAL A CA 1
ATOM 793 C C . VAL A 1 102 ? -6.300 -5.954 1.178 1.00 81.50 102 VAL A C 1
ATOM 795 O O . VAL A 1 102 ? -7.444 -6.313 1.435 1.00 81.50 102 VAL A O 1
ATOM 798 N N . ASP A 1 103 ? -5.307 -6.076 2.058 1.00 86.69 103 ASP A N 1
ATOM 799 C CA . ASP A 1 103 ? -5.495 -6.702 3.363 1.00 86.69 103 ASP A CA 1
ATOM 800 C C . ASP A 1 103 ? -6.280 -5.795 4.317 1.00 86.69 103 ASP A C 1
ATOM 802 O O . ASP A 1 103 ? -7.103 -6.273 5.097 1.00 86.69 103 ASP A O 1
ATOM 806 N N . LEU A 1 104 ? -6.072 -4.478 4.234 1.00 87.50 104 LEU A N 1
ATOM 807 C CA . LEU A 1 104 ? -6.827 -3.507 5.024 1.00 87.50 104 LEU A CA 1
ATOM 808 C C . LEU A 1 104 ? -8.314 -3.476 4.634 1.00 87.50 104 LEU A C 1
ATOM 810 O O . LEU A 1 104 ? -9.179 -3.438 5.508 1.00 87.50 104 LEU A O 1
ATOM 814 N N . GLU A 1 105 ? -8.611 -3.525 3.335 1.00 87.50 105 GLU A N 1
ATOM 815 C CA . GLU A 1 105 ? -9.978 -3.635 2.813 1.00 87.50 105 GLU A CA 1
ATOM 816 C C . GLU A 1 105 ? -10.629 -4.949 3.262 1.00 87.50 105 GLU A C 1
ATOM 818 O O . GLU A 1 105 ? -11.748 -4.923 3.774 1.00 87.50 105 GLU A O 1
ATOM 823 N N . GLY A 1 106 ? -9.891 -6.062 3.226 1.00 88.75 106 GLY A N 1
ATOM 824 C CA . GLY A 1 106 ? -10.344 -7.348 3.758 1.00 88.75 106 GLY A CA 1
ATOM 825 C C . GLY A 1 106 ? -10.725 -7.314 5.242 1.00 88.75 106 GLY A C 1
ATOM 826 O O . GLY A 1 106 ? -11.739 -7.885 5.646 1.00 88.75 106 GLY A O 1
ATOM 827 N N . ILE A 1 107 ? -9.964 -6.592 6.072 1.00 89.19 107 ILE A N 1
ATOM 828 C CA . ILE A 1 107 ? -10.303 -6.392 7.492 1.00 89.19 107 ILE A CA 1
ATOM 829 C C . ILE A 1 107 ? -11.607 -5.591 7.636 1.00 89.19 107 ILE A C 1
ATOM 831 O O . ILE A 1 107 ? -12.435 -5.908 8.496 1.00 89.19 107 ILE A O 1
ATOM 835 N N . PHE A 1 108 ? -11.815 -4.557 6.817 1.00 89.62 108 PHE A N 1
ATOM 836 C CA . PHE A 1 108 ? -13.047 -3.764 6.866 1.00 89.62 108 PHE A CA 1
ATOM 837 C C . PHE A 1 108 ? -14.271 -4.562 6.427 1.00 89.62 108 PHE A C 1
ATOM 839 O O . PHE A 1 108 ? -15.308 -4.471 7.089 1.00 89.62 108 PHE A O 1
ATOM 846 N N . GLU A 1 109 ? -14.140 -5.385 5.389 1.00 88.19 109 GLU A N 1
ATOM 847 C CA . GLU A 1 109 ? -15.190 -6.309 4.961 1.00 88.19 109 GLU A CA 1
ATOM 848 C C . GLU A 1 109 ? -15.525 -7.328 6.052 1.00 88.19 109 GLU A C 1
ATOM 850 O O . GLU A 1 109 ? -16.695 -7.484 6.403 1.00 88.19 109 GLU A O 1
ATOM 855 N N . PHE A 1 110 ? -14.510 -7.961 6.652 1.00 89.56 110 PHE A N 1
ATOM 856 C CA . PHE A 1 110 ? -14.695 -8.972 7.697 1.00 89.56 110 PHE A CA 1
ATOM 857 C C . PHE A 1 110 ? -15.519 -8.444 8.883 1.00 89.56 110 PHE A C 1
ATOM 859 O O . PHE A 1 110 ? -16.414 -9.123 9.391 1.00 89.56 110 PHE A O 1
ATOM 866 N N . TYR A 1 111 ? -15.269 -7.202 9.304 1.00 89.06 111 TYR A N 1
ATOM 867 C CA . TYR A 1 111 ? -15.992 -6.579 10.414 1.00 89.06 111 TYR A CA 1
ATOM 868 C C . TYR A 1 111 ? -17.243 -5.801 10.007 1.00 89.06 111 TYR A C 1
ATOM 870 O O . TYR A 1 111 ? -17.932 -5.275 10.883 1.00 89.06 111 TYR A O 1
ATOM 878 N N . ASN A 1 112 ? -17.576 -5.744 8.714 1.00 86.38 112 ASN A N 1
ATOM 879 C CA . ASN A 1 112 ? -18.635 -4.888 8.174 1.00 86.38 112 ASN A CA 1
ATOM 880 C C . ASN A 1 112 ? -18.471 -3.425 8.611 1.00 86.38 112 ASN A C 1
ATOM 882 O O . ASN A 1 112 ? -19.450 -2.730 8.912 1.00 86.38 112 ASN A O 1
ATOM 886 N N . PHE A 1 113 ? -17.227 -2.954 8.698 1.00 84.56 113 PHE A N 1
ATOM 887 C CA . PHE A 1 113 ? -17.012 -1.529 8.847 1.00 84.56 113 PHE A CA 1
ATOM 888 C C . PHE A 1 113 ? -17.478 -0.842 7.572 1.00 84.56 113 PHE A C 1
ATOM 890 O O . PHE A 1 113 ? -17.316 -1.406 6.487 1.00 84.56 113 PHE A O 1
ATOM 897 N N . PRO A 1 114 ? -18.058 0.371 7.668 1.00 73.69 114 PRO A N 1
ATOM 898 C CA . PRO A 1 114 ? -18.172 1.189 6.482 1.00 73.69 114 PRO A CA 1
ATOM 899 C C . PRO A 1 114 ? -16.751 1.269 5.950 1.00 73.69 114 PRO A C 1
ATOM 901 O O . PRO A 1 114 ? -15.862 1.755 6.654 1.00 73.69 114 PRO A O 1
ATOM 904 N N . THR A 1 115 ? -16.521 0.715 4.761 1.00 62.22 115 THR A N 1
ATOM 905 C CA . THR A 1 115 ? -15.321 1.011 4.003 1.00 62.22 115 THR A CA 1
ATOM 906 C C . THR A 1 115 ? -15.397 2.508 3.831 1.00 62.22 115 THR A C 1
ATOM 908 O O . THR A 1 115 ? -16.101 3.016 2.955 1.00 62.22 115 THR A O 1
ATOM 911 N N . THR A 1 116 ? -14.767 3.237 4.751 1.00 51.69 116 THR A N 1
ATOM 912 C CA . THR A 1 116 ? -14.392 4.605 4.520 1.00 51.69 116 THR A CA 1
ATOM 913 C C . THR A 1 116 ? -13.587 4.447 3.249 1.00 51.69 116 THR A C 1
ATOM 915 O O . THR A 1 116 ? -12.445 3.992 3.270 1.00 51.69 116 THR A O 1
ATOM 918 N N . SER A 1 117 ? -14.207 4.753 2.111 1.00 45.28 117 SER A N 1
ATOM 919 C CA . SER A 1 117 ? -13.503 5.418 1.041 1.00 45.28 117 SER A CA 1
ATOM 920 C C . SER A 1 117 ? -12.865 6.595 1.762 1.00 45.28 117 SER A C 1
ATOM 922 O O . SER A 1 117 ? -13.491 7.646 1.898 1.00 45.28 117 SER A O 1
ATOM 924 N N . LEU A 1 118 ? -11.693 6.353 2.365 1.00 44.81 118 LEU A N 1
ATOM 925 C CA . LEU A 1 118 ? -10.781 7.345 2.896 1.00 44.81 118 LEU A CA 1
ATOM 926 C C . LEU A 1 118 ? -10.806 8.387 1.801 1.00 44.81 118 LEU A C 1
ATOM 928 O O . LEU A 1 118 ? -10.475 7.966 0.690 1.00 44.81 118 LEU A O 1
ATOM 932 N N . PRO A 1 119 ? -11.386 9.582 2.048 1.00 39.28 119 PRO A N 1
ATOM 933 C CA . PRO A 1 119 ? -12.023 10.418 1.027 1.00 39.28 119 PRO A CA 1
ATOM 934 C C . PRO A 1 119 ? -11.176 10.309 -0.211 1.00 39.28 119 PRO A C 1
ATOM 936 O O . PRO A 1 119 ? -10.046 10.767 -0.119 1.00 39.28 119 PRO A O 1
ATOM 939 N N . ALA A 1 120 ? -11.630 9.538 -1.214 1.00 39.19 120 ALA A N 1
ATOM 940 C CA . ALA A 1 120 ? -10.758 8.942 -2.224 1.00 39.19 120 ALA A CA 1
ATOM 941 C C . ALA A 1 120 ? -9.859 10.041 -2.749 1.00 39.19 120 ALA A C 1
ATOM 943 O O . ALA A 1 120 ? -10.399 10.828 -3.508 1.00 39.19 120 ALA A O 1
ATOM 944 N N . ALA A 1 121 ? -8.616 10.165 -2.251 1.00 38.09 121 ALA A N 1
ATOM 945 C CA . ALA A 1 121 ? -7.923 11.453 -2.092 1.00 38.09 121 ALA A CA 1
ATOM 946 C C . ALA A 1 121 ? -8.225 12.394 -3.253 1.00 38.09 121 ALA A C 1
ATOM 948 O O . ALA A 1 121 ? -7.542 12.275 -4.254 1.00 38.09 121 ALA A O 1
ATOM 949 N N . SER A 1 122 ? -9.304 13.193 -3.167 1.00 42.12 122 SER A N 1
ATOM 950 C CA . SER A 1 122 ? -10.090 13.675 -4.324 1.00 42.12 122 SER A CA 1
ATOM 951 C C . SER A 1 122 ? -9.575 13.222 -5.705 1.00 42.12 122 SER A C 1
ATOM 953 O O . SER A 1 122 ? -9.153 14.042 -6.511 1.00 42.12 122 SER A O 1
ATOM 955 N N . SER A 1 123 ? -9.576 11.919 -6.000 1.00 43.28 123 SER A N 1
ATOM 956 C CA . SER A 1 123 ? -8.987 11.370 -7.233 1.00 43.28 123 SER A CA 1
ATOM 957 C C . SER A 1 123 ? -10.096 10.955 -8.192 1.00 43.28 123 SER A C 1
ATOM 959 O O . SER A 1 123 ? -10.060 9.916 -8.831 1.00 43.28 123 SER A O 1
ATOM 961 N N . ASN A 1 124 ? -11.131 11.791 -8.260 1.00 40.28 124 ASN A N 1
ATOM 962 C CA . ASN A 1 124 ? -12.070 11.822 -9.377 1.00 40.28 124 ASN A CA 1
ATOM 963 C C . ASN A 1 124 ? -11.967 13.138 -10.154 1.00 40.28 124 ASN A C 1
ATOM 965 O O . ASN A 1 124 ? -12.791 13.405 -11.023 1.00 40.28 124 ASN A O 1
ATOM 969 N N . HIS A 1 125 ? -10.915 13.929 -9.929 1.00 45.22 125 HIS A N 1
ATOM 970 C CA . HIS A 1 125 ? -10.399 14.750 -11.013 1.00 45.22 125 HIS A CA 1
ATOM 971 C C . HIS A 1 125 ? -9.550 13.850 -11.911 1.00 45.22 125 HIS A C 1
ATOM 973 O O . HIS A 1 125 ? -8.329 13.959 -11.967 1.00 45.22 125 HIS A O 1
ATOM 979 N N . LEU A 1 126 ? -10.227 12.992 -12.680 1.00 45.22 126 LEU A N 1
ATOM 980 C CA . LEU A 1 126 ? -9.845 12.851 -14.079 1.00 45.22 126 LEU A CA 1
ATOM 981 C C . LEU A 1 126 ? -9.869 14.281 -14.619 1.00 45.22 126 LEU A C 1
ATOM 983 O O . LEU A 1 126 ? -10.924 14.805 -14.972 1.00 45.22 126 LEU A O 1
ATOM 987 N N . LEU A 1 127 ? -8.731 14.970 -14.542 1.00 44.94 127 LEU A N 1
ATOM 988 C CA . LEU A 1 127 ? -8.547 16.223 -15.239 1.00 44.94 127 LEU A CA 1
ATOM 989 C C . LEU A 1 127 ? -8.673 15.845 -16.708 1.00 44.94 127 LEU A C 1
ATOM 991 O O . LEU A 1 127 ? -7.735 15.339 -17.314 1.00 44.94 127 LEU A O 1
ATOM 995 N N . THR A 1 128 ? -9.865 16.041 -17.267 1.00 53.78 128 THR A N 1
ATOM 996 C CA . THR A 1 128 ? -10.180 15.780 -18.676 1.00 53.78 128 THR A CA 1
ATOM 997 C C . THR A 1 128 ? -9.251 16.567 -19.607 1.00 53.78 128 THR A C 1
ATOM 999 O O . THR A 1 128 ? -9.150 16.263 -20.790 1.00 53.78 128 THR A O 1
ATOM 1002 N N . SER A 1 129 ? -8.525 17.543 -19.054 1.00 62.84 129 SER A N 1
ATOM 1003 C CA . SER A 1 129 ? -7.333 18.146 -19.629 1.00 62.84 129 SER A CA 1
ATOM 1004 C C . SER A 1 129 ? -6.309 18.453 -18.534 1.00 62.84 129 SER A C 1
ATOM 1006 O O . SER A 1 129 ? -6.626 19.150 -17.566 1.00 62.84 129 SER A O 1
ATOM 1008 N N . LEU A 1 130 ? -5.072 17.991 -18.712 1.00 71.00 130 LEU A N 1
ATOM 1009 C CA . LEU A 1 130 ? -3.940 18.427 -17.896 1.00 71.00 130 LEU A CA 1
ATOM 1010 C C . LEU A 1 130 ? -3.649 19.917 -18.159 1.00 71.00 130 LEU A C 1
ATOM 1012 O O . LEU A 1 130 ? -3.722 20.346 -19.314 1.00 71.00 130 LEU A O 1
ATOM 1016 N N . PRO A 1 131 ? -3.321 20.718 -17.127 1.00 78.69 131 PRO A N 1
ATOM 1017 C CA . PRO A 1 131 ? -2.874 22.094 -17.315 1.00 78.69 131 PRO A CA 1
ATOM 1018 C C . PRO A 1 131 ? -1.689 22.182 -18.286 1.00 78.69 131 PRO A C 1
ATOM 1020 O O . PRO A 1 131 ? -0.825 21.301 -18.320 1.00 78.69 131 PRO A O 1
ATOM 1023 N N . ALA A 1 132 ? -1.626 23.267 -19.060 1.00 79.25 132 ALA A N 1
ATOM 1024 C CA . ALA A 1 132 ? -0.514 23.500 -19.975 1.00 79.25 132 ALA A CA 1
ATOM 1025 C C . ALA A 1 132 ? 0.818 23.540 -19.203 1.00 79.25 132 ALA A C 1
ATOM 1027 O O . ALA A 1 132 ? 0.965 24.304 -18.250 1.00 79.25 132 ALA A O 1
ATOM 1028 N N . GLY A 1 133 ? 1.781 22.715 -19.623 1.00 78.94 133 GLY A N 1
ATOM 1029 C CA . GLY A 1 133 ? 3.110 22.620 -19.006 1.00 78.94 133 GLY A CA 1
ATOM 1030 C C . GLY A 1 133 ? 3.314 21.442 -18.047 1.00 78.94 133 GLY A C 1
ATOM 1031 O O . GLY A 1 133 ? 4.429 21.263 -17.560 1.00 78.94 133 GLY A O 1
ATOM 1032 N N . VAL A 1 134 ? 2.296 20.610 -17.795 1.00 78.69 134 VAL A N 1
ATOM 1033 C CA . VAL A 1 134 ? 2.478 19.361 -17.036 1.00 78.69 134 VAL A CA 1
ATOM 1034 C C . VAL A 1 134 ? 3.232 18.336 -17.886 1.00 78.69 134 VAL A C 1
ATOM 1036 O O . VAL A 1 134 ? 2.773 17.961 -18.961 1.00 78.69 134 VAL A O 1
ATOM 1039 N N . GLN A 1 135 ? 4.389 17.883 -17.395 1.00 72.50 135 GLN A N 1
ATOM 1040 C CA . GLN A 1 135 ? 5.233 16.894 -18.082 1.00 72.50 135 GLN A CA 1
ATOM 1041 C C . GLN A 1 135 ? 4.908 15.453 -17.677 1.00 72.50 135 GLN A C 1
ATOM 1043 O O . GLN A 1 135 ? 5.041 14.541 -18.485 1.00 72.50 135 GLN A O 1
ATOM 1048 N N . PHE A 1 136 ? 4.491 15.244 -16.429 1.00 70.50 136 PHE A N 1
ATOM 1049 C CA . PHE A 1 136 ? 4.155 13.932 -15.886 1.00 70.50 136 PHE A CA 1
ATOM 1050 C C . PHE A 1 136 ? 3.162 14.073 -14.732 1.00 70.50 136 PHE A C 1
ATOM 1052 O O . PHE A 1 136 ? 3.117 15.100 -14.053 1.00 70.50 136 PHE A O 1
ATOM 1059 N N . VAL A 1 137 ? 2.380 13.019 -14.510 1.00 78.62 137 VAL A N 1
ATOM 1060 C CA . VAL A 1 137 ? 1.471 12.874 -13.370 1.00 78.62 137 VAL A CA 1
ATOM 1061 C C . VAL A 1 137 ? 1.884 11.628 -12.611 1.00 78.62 137 VAL A C 1
ATOM 1063 O O . VAL A 1 137 ? 2.039 10.568 -13.211 1.00 78.62 137 VAL A O 1
ATOM 1066 N N . LEU A 1 138 ? 2.056 11.766 -11.302 1.00 78.50 138 LEU A N 1
ATOM 1067 C CA . LEU A 1 138 ? 2.294 10.649 -10.396 1.00 78.50 138 LEU A CA 1
ATOM 1068 C C . LEU A 1 138 ? 1.071 10.522 -9.493 1.00 78.50 138 LEU A C 1
ATOM 1070 O O . LEU A 1 138 ? 0.653 11.506 -8.881 1.00 78.50 138 LEU A O 1
ATOM 1074 N N . ASN A 1 139 ? 0.481 9.333 -9.427 1.00 75.44 139 ASN A N 1
ATOM 1075 C CA . ASN A 1 139 ? -0.680 9.069 -8.568 1.00 75.44 139 ASN A CA 1
ATOM 1076 C C . ASN A 1 139 ? -0.254 8.705 -7.139 1.00 75.44 139 ASN A C 1
ATOM 1078 O O . ASN A 1 139 ? -1.038 8.798 -6.194 1.00 75.44 139 ASN A O 1
ATOM 1082 N N . THR A 1 140 ? 0.996 8.287 -6.989 1.00 78.00 140 THR A N 1
ATOM 1083 C CA . THR A 1 140 ? 1.634 7.868 -5.754 1.00 78.00 140 THR A CA 1
ATOM 1084 C C . THR A 1 140 ? 2.990 8.550 -5.627 1.00 78.00 140 THR A C 1
ATOM 1086 O O . THR A 1 140 ? 3.722 8.730 -6.599 1.00 78.00 140 THR A O 1
ATOM 1089 N N . LEU A 1 141 ? 3.332 8.946 -4.401 1.00 82.75 141 LEU A N 1
ATOM 1090 C CA . LEU A 1 141 ? 4.631 9.531 -4.087 1.00 82.75 141 LEU A CA 1
ATOM 1091 C C . LEU A 1 141 ? 5.204 8.838 -2.845 1.00 82.75 141 LEU A C 1
ATOM 1093 O O . LEU A 1 141 ? 5.103 9.369 -1.739 1.00 82.75 141 LEU A O 1
ATOM 1097 N N . PRO A 1 142 ? 5.727 7.608 -2.994 1.00 78.62 142 PRO A N 1
ATOM 1098 C CA . PRO A 1 142 ? 6.300 6.870 -1.882 1.00 78.62 142 PRO A CA 1
ATOM 1099 C C . PRO A 1 142 ? 7.574 7.572 -1.404 1.00 78.62 142 PRO A C 1
ATOM 1101 O O . PRO A 1 142 ? 8.522 7.775 -2.164 1.00 78.62 142 PRO A O 1
ATOM 1104 N N . VAL A 1 143 ? 7.590 7.940 -0.125 1.00 78.50 143 VAL A N 1
ATOM 1105 C CA . VAL A 1 143 ? 8.751 8.547 0.529 1.00 78.50 143 VAL A CA 1
ATOM 1106 C C . VAL A 1 143 ? 9.282 7.565 1.560 1.00 78.50 143 VAL A C 1
ATOM 1108 O O . VAL A 1 143 ? 8.606 7.238 2.533 1.00 78.50 143 VAL A O 1
ATOM 1111 N N . TYR A 1 144 ? 10.502 7.088 1.338 1.00 77.88 144 TYR A N 1
ATOM 1112 C CA . TYR A 1 144 ? 11.207 6.220 2.274 1.00 77.88 144 TYR A CA 1
ATOM 1113 C C . TYR A 1 144 ? 12.139 7.048 3.165 1.00 77.88 144 TYR A C 1
ATOM 1115 O O . TYR A 1 144 ? 12.633 8.096 2.759 1.00 77.88 144 TYR A O 1
ATOM 1123 N N . VAL A 1 145 ? 12.418 6.577 4.382 1.00 76.19 145 VAL A N 1
ATOM 1124 C CA . VAL A 1 145 ? 13.232 7.322 5.365 1.00 76.19 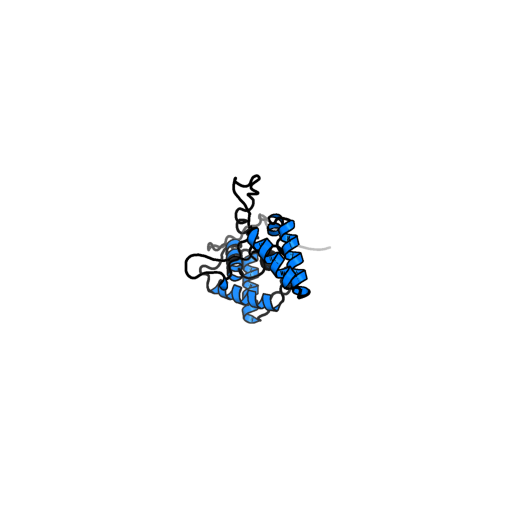145 VAL A CA 1
ATOM 1125 C C . VAL A 1 145 ? 14.643 7.624 4.839 1.00 76.19 145 VAL A C 1
ATOM 1127 O O . VAL A 1 145 ? 15.174 8.701 5.073 1.00 76.19 145 VAL A O 1
ATOM 1130 N N . ASN A 1 146 ? 15.226 6.708 4.063 1.00 77.56 146 ASN A N 1
ATOM 1131 C CA . ASN A 1 146 ? 16.533 6.882 3.415 1.00 77.56 146 ASN A CA 1
ATOM 1132 C C . ASN A 1 146 ? 16.525 7.873 2.237 1.00 77.56 146 ASN A C 1
ATOM 1134 O O . ASN A 1 146 ? 17.578 8.168 1.679 1.00 77.56 146 ASN A O 1
ATOM 1138 N N . CYS A 1 147 ? 15.348 8.334 1.827 1.00 74.00 147 CYS A N 1
ATOM 1139 C CA . CYS A 1 147 ? 15.161 9.244 0.711 1.00 74.00 147 CYS A CA 1
ATOM 1140 C C . CYS A 1 147 ? 14.967 10.697 1.150 1.00 74.00 147 CYS A C 1
ATOM 1142 O O . CYS A 1 147 ? 14.829 11.561 0.286 1.00 74.00 147 CYS A O 1
ATOM 1144 N N . ILE A 1 148 ? 14.927 10.961 2.458 1.00 76.00 148 ILE A N 1
ATOM 1145 C CA . ILE A 1 148 ? 14.787 12.297 3.035 1.00 76.00 148 ILE A CA 1
ATOM 1146 C C . ILE A 1 148 ? 16.193 12.857 3.257 1.00 76.00 148 ILE A C 1
ATOM 1148 O O . ILE A 1 148 ? 16.983 12.281 4.005 1.00 76.00 148 ILE A O 1
ATOM 1152 N N . GLY A 1 149 ? 16.511 13.949 2.560 1.00 75.12 149 GLY A N 1
ATOM 1153 C CA . GLY A 1 149 ? 17.766 14.674 2.732 1.00 75.12 149 GLY A CA 1
ATOM 1154 C C . GLY A 1 149 ? 17.801 15.481 4.032 1.00 75.12 149 GLY A C 1
ATOM 1155 O O . GLY A 1 149 ? 16.842 15.530 4.797 1.00 75.12 149 GLY A O 1
ATOM 1156 N N . ASP A 1 150 ? 18.915 16.154 4.271 1.00 74.44 150 ASP A N 1
ATOM 1157 C CA . ASP A 1 150 ? 19.245 16.900 5.488 1.00 74.44 150 ASP A CA 1
ATOM 1158 C C . ASP A 1 150 ? 18.611 18.303 5.594 1.00 74.44 150 ASP A C 1
ATOM 1160 O O . ASP A 1 150 ? 18.926 19.040 6.527 1.00 74.44 150 ASP A O 1
ATOM 1164 N N . GLY A 1 151 ? 17.676 18.668 4.708 1.00 63.66 151 GLY A N 1
ATOM 1165 C CA . GLY A 1 151 ? 16.906 19.910 4.867 1.00 63.66 151 GLY A CA 1
ATOM 1166 C C . GLY A 1 151 ? 16.123 20.401 3.649 1.00 63.66 151 GLY A C 1
ATOM 1167 O O . GLY A 1 151 ? 15.048 20.963 3.833 1.00 63.66 151 GLY A O 1
ATOM 1168 N N . ASP A 1 152 ? 16.589 20.130 2.422 1.00 73.56 152 ASP A N 1
ATOM 1169 C CA . ASP A 1 152 ? 16.087 20.837 1.222 1.00 73.56 152 ASP A CA 1
ATOM 1170 C C . ASP A 1 152 ? 15.492 19.938 0.123 1.00 73.56 152 ASP A C 1
ATOM 1172 O O . ASP A 1 152 ? 15.095 20.417 -0.941 1.00 73.56 152 ASP A O 1
ATOM 1176 N N . GLY A 1 153 ? 15.406 18.624 0.336 1.00 71.00 153 GLY A N 1
ATOM 1177 C CA . GLY A 1 153 ? 14.873 17.740 -0.696 1.00 71.00 153 GLY A CA 1
ATOM 1178 C C . GLY A 1 153 ? 14.636 16.307 -0.257 1.00 71.00 153 GLY A C 1
ATOM 1179 O O . GLY A 1 153 ? 15.121 15.844 0.774 1.00 71.00 153 GLY A O 1
ATOM 1180 N N . PHE A 1 154 ? 13.887 15.591 -1.088 1.00 80.00 154 PHE A N 1
ATOM 1181 C CA . PHE A 1 154 ? 13.735 14.147 -0.994 1.00 80.00 154 PHE A CA 1
ATOM 1182 C C . PHE A 1 154 ? 13.720 13.528 -2.394 1.00 80.00 154 PHE A C 1
ATOM 1184 O O . PHE A 1 154 ? 13.416 14.200 -3.380 1.00 80.00 154 PHE A O 1
ATOM 1191 N N . THR A 1 155 ? 14.059 12.243 -2.488 1.00 77.62 155 THR A N 1
ATOM 1192 C CA . THR A 1 155 ? 14.003 11.472 -3.743 1.00 77.62 155 THR A CA 1
ATOM 1193 C C . THR A 1 155 ? 12.949 10.376 -3.638 1.00 77.62 155 THR A C 1
ATOM 1195 O O . THR A 1 155 ? 13.152 9.403 -2.930 1.00 77.62 155 THR A O 1
ATOM 1198 N N . ALA A 1 156 ? 11.826 10.484 -4.341 1.00 78.31 156 ALA A N 1
ATOM 1199 C CA . ALA A 1 156 ? 10.837 9.404 -4.378 1.00 78.31 156 ALA A CA 1
ATOM 1200 C C . ALA A 1 156 ? 11.079 8.478 -5.578 1.00 78.31 156 ALA A C 1
ATOM 1202 O O . ALA A 1 156 ? 11.264 8.949 -6.700 1.00 78.31 156 ALA A O 1
ATOM 1203 N N . TYR A 1 157 ? 11.028 7.165 -5.345 1.00 77.38 157 TYR A N 1
ATOM 1204 C CA . TYR A 1 157 ? 11.089 6.152 -6.400 1.00 77.38 157 TYR A CA 1
ATOM 1205 C C . TYR A 1 157 ? 9.704 5.542 -6.592 1.00 77.38 157 TYR A C 1
ATOM 1207 O O . TYR A 1 157 ? 9.209 4.843 -5.711 1.00 77.38 157 TYR A O 1
ATOM 1215 N N . VAL A 1 158 ? 9.080 5.794 -7.741 1.00 79.19 158 VAL A N 1
ATOM 1216 C CA . VAL A 1 158 ? 7.743 5.275 -8.058 1.00 79.19 158 VAL A CA 1
ATOM 1217 C C . VAL A 1 158 ? 7.868 3.959 -8.821 1.00 79.19 158 VAL A C 1
ATOM 1219 O O . VAL A 1 158 ? 8.492 3.891 -9.882 1.00 79.19 158 VAL A O 1
ATOM 1222 N N . ALA A 1 159 ? 7.269 2.896 -8.284 1.00 79.94 159 ALA A N 1
ATOM 1223 C CA . ALA A 1 159 ? 7.256 1.584 -8.919 1.00 79.94 159 ALA A CA 1
ATOM 1224 C C . ALA A 1 159 ? 6.212 1.538 -10.047 1.00 79.94 159 ALA A C 1
ATOM 1226 O O . ALA A 1 159 ? 5.037 1.277 -9.821 1.00 79.94 159 ALA A O 1
ATOM 1227 N N . ILE A 1 160 ? 6.656 1.755 -11.285 1.00 79.81 160 ILE A N 1
ATOM 1228 C CA . ILE A 1 160 ? 5.762 1.797 -12.458 1.00 79.81 160 ILE A CA 1
ATOM 1229 C C . ILE A 1 160 ? 5.289 0.415 -12.923 1.00 79.81 160 ILE A C 1
ATOM 1231 O O . ILE A 1 160 ? 4.335 0.306 -13.681 1.00 79.81 160 ILE A O 1
ATOM 1235 N N . ARG A 1 161 ? 5.988 -0.658 -12.534 1.00 75.56 161 ARG A N 1
ATOM 1236 C CA . ARG A 1 161 ? 5.705 -2.010 -13.039 1.00 75.56 161 ARG A CA 1
ATOM 1237 C C . ARG A 1 161 ? 4.467 -2.624 -12.392 1.00 75.56 161 ARG A C 1
ATOM 1239 O O . ARG A 1 161 ? 3.757 -3.375 -13.055 1.00 75.56 161 ARG A O 1
ATOM 1246 N N . ASP A 1 162 ? 4.247 -2.304 -11.123 1.00 76.44 162 ASP A N 1
ATOM 1247 C CA . ASP A 1 162 ? 3.237 -2.952 -10.290 1.00 76.44 162 ASP A CA 1
ATOM 1248 C C . ASP A 1 162 ? 1.963 -2.095 -10.149 1.00 76.44 162 ASP A C 1
ATOM 1250 O O . ASP A 1 162 ? 0.942 -2.599 -9.684 1.00 76.44 162 ASP A O 1
ATOM 1254 N N . ASP A 1 163 ? 1.984 -0.829 -10.600 1.00 77.44 163 ASP A N 1
ATOM 1255 C CA . ASP A 1 163 ? 0.817 0.065 -10.625 1.00 77.44 163 ASP A CA 1
ATOM 1256 C C . ASP A 1 163 ? 0.443 0.464 -12.072 1.00 77.44 163 ASP A C 1
ATOM 1258 O O . ASP A 1 163 ? 1.122 1.295 -12.688 1.00 77.44 163 ASP A O 1
ATOM 1262 N N . PRO A 1 164 ? -0.664 -0.074 -12.627 1.00 78.69 164 PRO A N 1
ATOM 1263 C CA . PRO A 1 164 ? -1.141 0.266 -13.969 1.00 78.69 164 PRO A CA 1
ATOM 1264 C C . PRO A 1 164 ? -1.407 1.761 -14.187 1.00 78.69 164 PRO A C 1
ATOM 1266 O O . PRO A 1 164 ? -1.331 2.237 -15.319 1.00 78.69 164 PRO A O 1
ATOM 1269 N N . ARG A 1 165 ? -1.721 2.511 -13.122 1.00 79.62 165 ARG A N 1
ATOM 1270 C CA . ARG A 1 165 ? -2.010 3.949 -13.202 1.00 79.62 165 ARG A CA 1
ATOM 1271 C C . ARG A 1 165 ? -0.736 4.756 -13.412 1.00 79.62 165 ARG A C 1
ATOM 1273 O O . ARG A 1 165 ? -0.763 5.741 -14.138 1.00 79.62 165 ARG A O 1
ATOM 1280 N N . GLU A 1 166 ? 0.367 4.333 -12.798 1.00 82.38 166 GLU A N 1
ATOM 1281 C CA . GLU A 1 166 ? 1.681 4.948 -13.007 1.00 82.38 166 GLU A CA 1
ATOM 1282 C C . GLU A 1 166 ? 2.259 4.555 -14.362 1.00 82.38 166 GLU A C 1
ATOM 1284 O O . GLU A 1 166 ? 2.809 5.398 -15.066 1.00 82.38 166 GLU A O 1
ATOM 1289 N N . LEU A 1 167 ? 2.072 3.296 -14.773 1.00 80.75 167 LEU A N 1
ATOM 1290 C CA . LEU A 1 167 ? 2.509 2.825 -16.084 1.00 80.75 167 LEU A CA 1
ATOM 1291 C C . LEU A 1 167 ? 1.872 3.623 -17.229 1.00 80.75 167 LEU A C 1
ATOM 1293 O O . LEU A 1 167 ? 2.560 3.964 -18.186 1.00 80.75 167 LEU A O 1
ATOM 1297 N N . ALA A 1 168 ? 0.583 3.957 -17.115 1.00 80.56 168 ALA A N 1
ATOM 1298 C CA . ALA A 1 168 ? -0.138 4.742 -18.118 1.00 80.56 168 ALA A CA 1
ATOM 1299 C C . ALA A 1 168 ? 0.435 6.158 -18.324 1.00 80.56 168 ALA A C 1
ATOM 1301 O O . ALA A 1 168 ? 0.250 6.741 -19.390 1.00 80.56 168 ALA A O 1
ATOM 1302 N N . ASN A 1 169 ? 1.141 6.700 -17.327 1.00 80.81 169 ASN A N 1
ATOM 1303 C CA . ASN A 1 169 ? 1.752 8.029 -17.377 1.00 80.81 169 ASN A CA 1
ATOM 1304 C C . ASN A 1 169 ? 3.195 8.014 -17.913 1.00 80.81 169 ASN A C 1
ATOM 1306 O O . ASN A 1 169 ? 3.794 9.076 -18.093 1.00 80.81 169 ASN A O 1
ATOM 1310 N N . VAL A 1 170 ? 3.770 6.835 -18.171 1.00 81.50 170 VAL A N 1
ATOM 1311 C CA . VAL A 1 170 ? 5.138 6.682 -18.679 1.00 81.50 170 VAL A CA 1
ATOM 1312 C C . VAL A 1 170 ? 5.108 6.426 -20.189 1.00 81.50 170 VAL A C 1
ATOM 1314 O O . VAL A 1 170 ? 4.410 5.518 -20.640 1.00 81.50 170 VAL A O 1
ATOM 1317 N N . PRO A 1 171 ? 5.891 7.165 -20.999 1.00 87.25 171 PRO A N 1
ATOM 1318 C CA . PRO A 1 171 ? 6.017 6.878 -22.421 1.00 87.25 171 PRO A CA 1
ATOM 1319 C C . PRO A 1 171 ? 6.487 5.441 -22.670 1.00 87.25 171 PRO A C 1
ATOM 1321 O O . PRO A 1 171 ? 7.425 4.961 -22.030 1.00 87.25 171 PRO A O 1
ATOM 1324 N N . GLN A 1 172 ? 5.882 4.777 -23.655 1.00 85.00 172 GLN A N 1
ATOM 1325 C CA . GLN A 1 172 ? 6.185 3.384 -24.003 1.00 85.00 172 GLN A CA 1
ATOM 1326 C C . GLN A 1 172 ? 7.690 3.139 -24.222 1.00 85.00 172 GLN A C 1
ATOM 1328 O O . GLN A 1 172 ? 8.237 2.143 -23.753 1.00 85.00 172 GLN A O 1
ATOM 1333 N N . GLU A 1 173 ? 8.382 4.081 -24.866 1.00 86.88 173 GLU A N 1
ATOM 1334 C CA . GLU A 1 173 ? 9.825 4.003 -25.125 1.00 86.88 173 GLU A CA 1
ATOM 1335 C C . GLU A 1 173 ? 10.655 3.935 -23.830 1.00 86.88 173 GLU A C 1
ATOM 1337 O O . GLU A 1 173 ? 11.592 3.143 -23.713 1.00 86.88 173 GLU A O 1
ATOM 1342 N N . VAL A 1 174 ? 10.276 4.713 -22.813 1.00 88.31 174 VAL A N 1
ATOM 1343 C CA . VAL A 1 174 ? 10.939 4.725 -21.500 1.00 88.31 174 VAL A CA 1
ATOM 1344 C C . VAL A 1 174 ? 10.755 3.377 -20.806 1.00 88.31 174 VAL A C 1
ATOM 1346 O O . VAL A 1 174 ? 11.715 2.813 -20.273 1.00 88.31 174 VAL A O 1
ATOM 1349 N N . TYR A 1 175 ? 9.545 2.817 -20.864 1.00 87.44 175 TYR A N 1
ATOM 1350 C CA . TYR A 1 175 ? 9.249 1.497 -20.310 1.00 87.44 175 TYR A CA 1
ATOM 1351 C C . TYR A 1 175 ? 10.056 0.380 -20.994 1.00 87.44 175 TYR A C 1
ATOM 1353 O O . TYR A 1 175 ? 10.625 -0.498 -20.329 1.00 87.44 175 TYR A O 1
ATOM 1361 N N . GLU A 1 176 ? 10.159 0.423 -22.322 1.00 90.06 176 GLU A N 1
ATOM 1362 C CA . GLU A 1 176 ? 10.949 -0.532 -23.097 1.00 90.06 176 GLU A CA 1
ATOM 1363 C C . GLU A 1 176 ? 12.439 -0.436 -22.766 1.00 90.06 176 GLU A C 1
ATOM 1365 O O . GLU A 1 176 ? 13.078 -1.467 -22.534 1.00 90.06 176 GLU A O 1
ATOM 1370 N N . MET A 1 177 ? 12.985 0.777 -22.639 1.00 90.06 177 MET A N 1
ATOM 1371 C CA . MET A 1 177 ? 14.374 0.997 -22.224 1.00 90.06 177 MET A CA 1
ATOM 1372 C C . MET A 1 177 ? 14.653 0.465 -20.814 1.00 90.06 177 MET A C 1
ATOM 1374 O O . MET A 1 177 ? 15.663 -0.214 -20.603 1.00 90.06 177 MET A O 1
ATOM 1378 N N . LEU A 1 178 ? 13.758 0.703 -19.851 1.00 89.06 178 LEU A N 1
ATOM 1379 C CA . LEU A 1 178 ? 13.877 0.166 -18.489 1.00 89.06 178 LEU A CA 1
ATOM 1380 C C . LEU A 1 178 ? 13.861 -1.369 -18.487 1.00 89.06 178 LEU A C 1
ATOM 1382 O O . LEU A 1 178 ? 14.681 -2.015 -17.819 1.00 89.06 178 LEU A O 1
ATOM 1386 N N . THR A 1 179 ? 12.979 -1.969 -19.286 1.00 89.50 179 THR A N 1
ATOM 1387 C CA . THR A 1 179 ? 12.887 -3.424 -19.457 1.00 89.50 179 THR A CA 1
ATOM 1388 C C . THR A 1 179 ? 14.145 -3.992 -20.117 1.00 89.50 179 THR A C 1
ATOM 1390 O O . THR A 1 179 ? 14.707 -4.986 -19.642 1.00 89.50 179 THR A O 1
ATOM 1393 N N . ALA A 1 180 ? 14.629 -3.361 -21.189 1.00 91.19 180 ALA A N 1
ATOM 1394 C CA . ALA A 1 180 ? 15.837 -3.757 -21.908 1.00 91.19 180 ALA A CA 1
ATOM 1395 C C . ALA A 1 180 ? 17.075 -3.671 -21.012 1.00 91.19 180 ALA A C 1
ATOM 1397 O O . ALA A 1 180 ? 17.873 -4.610 -20.963 1.00 91.19 180 ALA A O 1
ATOM 1398 N N . ARG A 1 181 ? 17.190 -2.601 -20.223 1.00 93.00 181 ARG A N 1
ATOM 1399 C CA . ARG A 1 181 ? 18.260 -2.428 -19.242 1.00 93.00 181 ARG A CA 1
ATOM 1400 C C . ARG A 1 181 ? 18.218 -3.519 -18.177 1.00 93.00 181 ARG A C 1
ATOM 1402 O O . ARG A 1 181 ? 19.254 -4.093 -17.842 1.00 93.00 181 ARG A O 1
ATOM 1409 N N . THR A 1 182 ? 17.033 -3.823 -17.654 1.00 89.44 182 THR A N 1
ATOM 1410 C CA . THR A 1 182 ? 16.850 -4.885 -16.655 1.00 89.44 182 THR A CA 1
ATOM 1411 C C . THR A 1 182 ? 17.315 -6.232 -17.211 1.00 89.44 182 THR A C 1
ATOM 1413 O O . THR A 1 182 ? 18.104 -6.928 -16.572 1.00 89.44 182 THR A O 1
ATOM 1416 N N . LYS A 1 183 ? 16.934 -6.561 -18.454 1.00 92.25 183 LYS A N 1
ATOM 1417 C CA . LYS A 1 183 ? 17.418 -7.755 -19.168 1.00 92.25 183 LYS A CA 1
ATOM 1418 C C . LYS A 1 183 ? 18.936 -7.735 -19.388 1.00 92.25 183 LYS A C 1
ATOM 1420 O O . LYS A 1 183 ? 19.580 -8.769 -19.228 1.00 92.25 183 LYS A O 1
ATOM 1425 N N . ALA A 1 184 ? 19.524 -6.591 -19.736 1.00 93.56 184 ALA A N 1
ATOM 1426 C CA . ALA A 1 184 ? 20.972 -6.446 -19.901 1.00 93.56 184 ALA A CA 1
ATOM 1427 C C . ALA A 1 184 ? 21.723 -6.722 -18.587 1.00 93.56 184 ALA A C 1
ATOM 1429 O O . ALA A 1 184 ? 22.651 -7.528 -18.577 1.00 93.56 184 ALA A O 1
ATOM 1430 N N . ARG A 1 185 ? 21.249 -6.181 -17.454 1.00 91.69 185 ARG A N 1
ATOM 1431 C CA . ARG A 1 185 ? 21.823 -6.469 -16.126 1.00 91.69 185 ARG A CA 1
ATOM 1432 C C . ARG A 1 185 ? 21.716 -7.940 -15.736 1.00 91.69 185 ARG A C 1
ATOM 1434 O O . ARG A 1 185 ? 22.687 -8.487 -15.226 1.00 91.69 185 ARG A O 1
ATOM 1441 N N . ILE A 1 186 ? 20.579 -8.588 -16.004 1.00 94.06 186 ILE A N 1
ATOM 1442 C CA . ILE A 1 186 ? 20.400 -10.033 -15.760 1.00 94.06 186 ILE A CA 1
ATOM 1443 C C . ILE A 1 186 ? 21.419 -10.847 -16.570 1.00 94.06 186 ILE A C 1
ATOM 1445 O O . ILE A 1 186 ? 22.012 -11.790 -16.054 1.00 94.06 186 ILE A O 1
ATOM 1449 N N . ARG A 1 187 ? 21.677 -10.441 -17.818 1.00 94.38 187 ARG A N 1
ATOM 1450 C CA . ARG A 1 187 ? 22.688 -11.049 -18.697 1.00 94.38 187 ARG A CA 1
ATOM 1451 C C . ARG A 1 187 ? 24.127 -10.614 -18.387 1.00 94.38 187 ARG A C 1
ATOM 1453 O O . ARG A 1 187 ? 25.034 -11.053 -19.084 1.00 94.38 187 ARG A O 1
ATOM 1460 N N . ARG A 1 188 ? 24.344 -9.780 -17.360 1.00 93.75 188 ARG A N 1
ATOM 1461 C CA . ARG A 1 188 ? 25.640 -9.164 -17.005 1.00 93.75 188 ARG A CA 1
ATOM 1462 C C . ARG A 1 188 ? 26.275 -8.342 -18.137 1.00 93.75 188 ARG A C 1
ATOM 1464 O O . ARG A 1 188 ? 27.480 -8.112 -18.142 1.00 93.75 188 ARG A O 1
ATOM 1471 N N . ASP A 1 189 ? 25.460 -7.856 -19.067 1.00 95.44 189 ASP A N 1
ATOM 1472 C CA . ASP A 1 189 ? 25.864 -6.896 -20.090 1.00 95.44 189 ASP A CA 1
ATOM 1473 C C . ASP A 1 189 ? 25.777 -5.476 -19.512 1.00 95.44 189 ASP A C 1
ATOM 1475 O O . ASP A 1 189 ? 24.789 -4.753 -19.678 1.00 95.44 189 ASP A O 1
ATOM 1479 N N . TYR A 1 190 ? 26.801 -5.112 -18.739 1.00 93.88 190 TYR A N 1
ATOM 1480 C 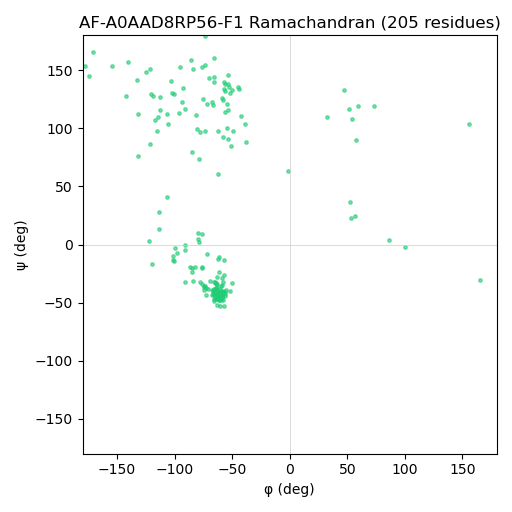CA . TYR A 1 190 ? 26.853 -3.824 -18.049 1.00 93.88 190 TYR A CA 1
ATOM 1481 C C . TYR A 1 190 ? 27.029 -2.648 -19.009 1.00 93.88 190 TYR A C 1
ATOM 1483 O O . TYR A 1 190 ? 26.485 -1.581 -18.746 1.00 93.88 190 TYR A O 1
ATOM 1491 N N . TRP A 1 191 ? 27.716 -2.844 -20.137 1.00 95.69 191 TRP A N 1
ATOM 1492 C CA . TRP A 1 191 ? 27.945 -1.779 -21.113 1.00 95.69 191 TRP A CA 1
ATOM 1493 C C . TRP A 1 191 ? 26.633 -1.318 -21.759 1.00 95.69 191 TRP A C 1
ATOM 1495 O O . TRP A 1 191 ? 26.319 -0.123 -21.755 1.00 95.69 191 TRP A O 1
ATOM 1505 N N . SER A 1 192 ? 25.805 -2.260 -22.225 1.00 93.06 192 SER A N 1
ATOM 1506 C CA . SER A 1 192 ? 24.478 -1.928 -22.754 1.00 93.06 192 SER A CA 1
ATOM 1507 C C . SER A 1 192 ? 23.564 -1.366 -21.663 1.00 93.06 192 SER A C 1
ATOM 1509 O O . SER A 1 192 ? 22.807 -0.427 -21.909 1.00 93.06 192 SER A O 1
ATOM 1511 N N . ALA A 1 193 ? 23.636 -1.901 -20.439 1.00 93.38 193 ALA A N 1
ATOM 1512 C CA . ALA A 1 193 ? 22.825 -1.416 -19.322 1.00 93.38 193 ALA A CA 1
ATOM 1513 C C . ALA A 1 193 ? 23.156 0.034 -18.922 1.00 93.38 193 ALA A C 1
ATOM 1515 O O . ALA A 1 193 ? 22.241 0.807 -18.627 1.00 93.38 193 ALA A O 1
ATOM 1516 N N . ASP A 1 194 ? 24.436 0.404 -18.916 1.00 92.88 194 ASP A N 1
ATOM 1517 C CA . ASP A 1 194 ? 24.889 1.760 -18.597 1.00 92.88 194 ASP A CA 1
ATOM 1518 C C . ASP A 1 194 ? 24.602 2.737 -19.740 1.00 92.88 194 ASP A C 1
ATOM 1520 O O . ASP A 1 194 ? 24.189 3.866 -19.485 1.00 92.88 194 ASP A O 1
ATOM 1524 N N . THR A 1 195 ? 24.706 2.289 -20.994 1.00 95.19 195 THR A N 1
ATOM 1525 C CA . THR A 1 195 ? 24.286 3.090 -22.154 1.00 95.19 195 THR A CA 1
ATOM 1526 C C . THR A 1 195 ? 22.801 3.446 -22.060 1.00 95.19 195 THR A C 1
ATOM 1528 O O . THR A 1 195 ? 22.431 4.614 -22.169 1.00 95.19 195 THR A O 1
ATOM 1531 N N . LEU A 1 196 ? 21.948 2.457 -21.766 1.00 93.44 196 LEU A N 1
ATOM 1532 C CA . LEU A 1 196 ? 20.512 2.671 -21.568 1.00 93.44 196 LEU A CA 1
ATOM 1533 C C . LEU A 1 196 ? 20.221 3.574 -20.361 1.00 93.44 196 LEU A C 1
ATOM 1535 O O . LEU A 1 196 ? 19.320 4.407 -20.437 1.00 93.44 196 LEU A O 1
ATOM 1539 N N . ARG A 1 197 ? 20.996 3.462 -19.268 1.00 91.00 197 ARG A N 1
ATOM 1540 C CA . ARG A 1 197 ? 20.902 4.387 -18.123 1.00 91.00 197 ARG A CA 1
ATOM 1541 C C . ARG A 1 197 ? 21.120 5.825 -18.567 1.00 91.00 197 ARG A C 1
ATOM 1543 O O . ARG A 1 197 ? 20.296 6.677 -18.264 1.00 91.00 197 ARG A O 1
ATOM 1550 N N . SER A 1 198 ? 22.222 6.092 -19.258 1.00 90.88 198 SER A N 1
ATOM 1551 C CA . SER A 1 198 ? 22.569 7.454 -19.655 1.00 90.88 198 SER A CA 1
ATOM 1552 C C . SER A 1 198 ? 21.547 8.049 -20.621 1.00 90.88 198 SER A C 1
ATOM 1554 O O . SER A 1 198 ? 21.290 9.249 -20.567 1.00 90.88 198 SER A O 1
ATOM 1556 N N . THR A 1 199 ? 20.932 7.235 -21.480 1.00 91.56 199 THR A N 1
ATOM 1557 C CA . THR A 1 199 ? 19.825 7.685 -22.336 1.00 91.56 199 THR A CA 1
ATOM 1558 C C . THR A 1 199 ? 18.594 8.062 -21.510 1.00 91.56 199 THR A C 1
ATOM 1560 O O . THR A 1 199 ? 18.056 9.151 -21.701 1.00 91.56 199 THR A O 1
ATOM 1563 N N . LEU A 1 200 ? 18.201 7.224 -20.544 1.00 89.25 200 LEU A N 1
ATOM 1564 C CA . LEU A 1 200 ? 17.090 7.512 -19.628 1.00 89.25 200 LEU A CA 1
ATOM 1565 C C . LEU A 1 200 ? 17.326 8.808 -18.832 1.00 89.25 200 LEU A C 1
ATOM 1567 O O . LEU A 1 200 ? 16.456 9.680 -18.804 1.00 89.25 200 LEU A O 1
ATOM 1571 N N . GLU A 1 201 ? 18.530 8.991 -18.286 1.00 89.00 201 GLU A N 1
ATOM 1572 C CA . GLU A 1 201 ? 18.910 10.197 -17.540 1.00 89.00 201 GLU A CA 1
ATOM 1573 C C . GLU A 1 201 ? 18.838 11.463 -18.405 1.00 89.00 201 GLU A C 1
ATOM 1575 O O . GLU A 1 201 ? 18.331 12.488 -17.949 1.00 89.00 201 GLU A O 1
ATOM 1580 N N . LYS A 1 202 ? 19.283 11.396 -19.670 1.00 87.62 202 LYS A N 1
ATOM 1581 C CA . LYS A 1 202 ? 19.167 12.513 -20.627 1.00 87.62 202 LYS A CA 1
ATOM 1582 C C . LYS A 1 202 ? 17.717 12.876 -20.932 1.00 87.62 202 LYS A C 1
ATOM 1584 O O . LYS A 1 202 ? 17.426 14.048 -21.142 1.00 87.62 202 LYS A O 1
ATOM 1589 N N . SER A 1 203 ? 16.820 11.892 -20.943 1.00 82.25 203 SER A N 1
ATOM 1590 C CA . SER A 1 203 ? 15.376 12.108 -21.103 1.00 82.25 203 SER A CA 1
ATOM 1591 C C . SER A 1 203 ? 14.662 12.552 -19.817 1.00 82.25 203 SER A C 1
ATOM 1593 O O . SER A 1 203 ? 13.445 12.689 -19.818 1.00 82.25 203 SER A O 1
ATOM 1595 N N . GLY A 1 204 ? 15.396 12.790 -18.723 1.00 82.31 204 GLY A N 1
ATOM 1596 C CA . GLY A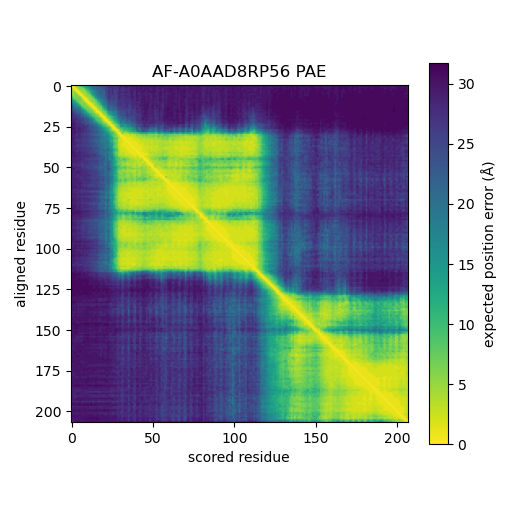 1 204 ? 14.837 13.255 -17.451 1.00 82.31 204 GLY A CA 1
ATOM 1597 C C . GLY A 1 204 ? 14.340 12.142 -16.524 1.00 82.31 204 GLY A C 1
ATOM 1598 O O . GLY A 1 204 ? 13.844 12.440 -15.440 1.00 82.31 204 GLY A O 1
ATOM 1599 N N . TYR A 1 205 ? 14.513 10.871 -16.895 1.00 80.25 205 TYR A N 1
ATOM 1600 C CA . TYR A 1 205 ? 14.100 9.725 -16.087 1.00 80.25 205 TYR A CA 1
ATOM 1601 C C . TYR A 1 205 ? 15.276 9.196 -15.265 1.00 80.25 205 TYR A C 1
ATOM 1603 O O . TYR A 1 205 ? 16.241 8.647 -15.800 1.00 80.25 205 TYR A O 1
ATOM 1611 N N . LYS A 1 206 ? 15.180 9.345 -13.942 1.00 75.06 206 LYS A N 1
ATOM 1612 C CA . LYS A 1 206 ? 16.097 8.737 -12.969 1.00 75.06 206 LYS A CA 1
ATOM 1613 C C . LYS A 1 206 ? 15.417 7.529 -12.329 1.00 75.06 206 LYS A C 1
ATOM 1615 O O . LYS A 1 206 ? 14.215 7.575 -12.078 1.00 75.06 206 LYS A O 1
ATOM 1620 N N . TYR A 1 207 ? 16.172 6.458 -12.109 1.00 65.19 207 TYR A N 1
ATOM 1621 C CA . TYR A 1 207 ? 15.681 5.194 -11.557 1.00 65.19 207 TYR A CA 1
ATOM 1622 C C . TYR A 1 207 ? 16.659 4.642 -10.518 1.00 65.19 207 TYR A C 1
ATOM 1624 O O . TYR A 1 207 ? 17.862 4.991 -10.589 1.00 65.19 207 TYR A O 1
#